Protein AF-A0A950EDQ3-F1 (afdb_monomer_lite)

Secondary structure (DSSP, 8-state):
-PPPTT------------PPPSS----SPP-TTPPPEEEE--GGG-GGGTT-EEEEPPPS------------TTS-------S-------------------------SS--B-SSHHHHHHHHHHHHHHSSSEEEE---STT-EEETTEEEEEPP-B-TTT--B-GGGEEGGGTEEPEEEEEEEEETTEEEEEEEE--SSSEEEEEEEEETT-PPPPHHHHHHHHHHHHHHTSPPPGGG-TTEEEEEEEEES-B-HHHHHHHHHHHHHHHH-

Foldseek 3Di:
DDDDPPPDDPDDDDDDDDDDDPDDDPPDDDDPDDDWDWDQDPCVVPVVCVPPIDTDDDDPDDPDDPDPPDDPPPPPPPPPDDDDDDDDPDPPPPPDPPPPPDPPPPPPVDFFDFQFPVLVVLLQVVLCVPDQKHKAWDELDPQWDDDPPHTWYFFDQADPVPRDGLVLQDPVVVRDGWTKTWMWIGHDLAIKIWMWTGDPDRKIKIKIKAFLVRDDDHSVNVNVQSNCCSNVSHHDDPVVDPRMDMDMDIDRGGHHSNVVSVVNVVRNVVRVD

Sequence (273 aa):
MLRSAWAKTEESEREAGTQAPDTFRSNKEPQRGLEPLRIDLVEDRFEYLRGKTLVKEEKAVQRYRHVPLEAVANQMLTGLGTGQGTWGASNLLLTKLTTVQSPVPKRRAGPVLPANMETFVQAIELLAEQRPCEVGLIGVSRGDTIFGAHTLATFPTRDPRKGKSIAWAWIKKEHRPRRVAIAEICSENKIGYALEIERTNQEHAILVLARKDFQKVGSVDWQVFLLRCAMKRGWVSEDQLPGYRRKTTTHRDLVSIAVLESRIWRKVTEVFE

Structure (mmCIF, N/CA/C/O backbone):
data_AF-A0A950EDQ3-F1
#
_entry.id   AF-A0A950EDQ3-F1
#
loop_
_atom_site.group_PDB
_atom_site.id
_atom_site.type_symbol
_atom_site.label_atom_id
_atom_site.label_alt_id
_atom_site.label_comp_id
_atom_site.label_asym_id
_atom_site.label_entity_id
_atom_site.label_seq_id
_atom_site.pdbx_PDB_ins_code
_atom_site.Cartn_x
_atom_site.Cartn_y
_atom_site.Cartn_z
_atom_site.occupancy
_atom_site.B_iso_or_equiv
_atom_site.auth_seq_id
_atom_site.auth_comp_id
_atom_site.auth_asym_id
_atom_site.auth_atom_id
_atom_site.pdbx_PDB_model_num
ATOM 1 N N . MET A 1 1 ? -4.499 40.913 -53.791 1.00 35.62 1 MET A N 1
ATOM 2 C CA . MET A 1 1 ? -3.456 41.630 -53.025 1.00 35.62 1 MET A CA 1
ATOM 3 C C . MET A 1 1 ? -3.911 41.731 -51.577 1.00 35.62 1 MET A C 1
ATOM 5 O O . MET A 1 1 ? -4.798 42.524 -51.293 1.00 35.62 1 MET A O 1
ATOM 9 N N . LEU A 1 2 ? -3.377 40.891 -50.685 1.00 35.38 2 LEU A N 1
ATOM 10 C CA . LEU A 1 2 ? -3.669 40.955 -49.250 1.00 35.38 2 LEU A CA 1
ATOM 11 C C . LEU A 1 2 ? -2.568 41.758 -48.550 1.00 35.38 2 LEU A C 1
ATOM 13 O O . LEU A 1 2 ? -1.398 41.383 -48.599 1.00 35.38 2 LEU A O 1
ATOM 17 N N . ARG A 1 3 ? -2.943 42.876 -47.920 1.00 31.72 3 ARG A N 1
ATOM 18 C CA . ARG A 1 3 ? -2.055 43.638 -47.034 1.00 31.72 3 ARG A CA 1
ATOM 19 C C . ARG A 1 3 ? -1.890 42.859 -45.728 1.00 31.72 3 ARG A C 1
ATOM 21 O O . ARG A 1 3 ? -2.878 42.503 -45.094 1.00 31.72 3 ARG A O 1
ATOM 28 N N . SER A 1 4 ? -0.644 42.593 -45.345 1.00 33.84 4 SER A N 1
ATOM 29 C CA . SER A 1 4 ? -0.309 41.989 -44.052 1.00 33.84 4 SER A CA 1
ATOM 30 C C . SER A 1 4 ? -0.720 42.923 -42.908 1.00 33.84 4 SER A C 1
ATOM 32 O O . SER A 1 4 ? -0.588 44.142 -43.033 1.00 33.84 4 SER A O 1
ATOM 34 N N . ALA A 1 5 ? -1.166 42.361 -41.781 1.00 42.94 5 ALA A N 1
ATOM 35 C CA . ALA A 1 5 ? -1.660 43.078 -40.594 1.00 42.94 5 ALA A CA 1
ATOM 36 C C . ALA A 1 5 ? -0.612 43.968 -39.881 1.00 42.94 5 ALA A C 1
ATOM 38 O O . ALA A 1 5 ? -0.890 44.534 -38.828 1.00 42.94 5 ALA A O 1
ATOM 39 N N . TRP A 1 6 ? 0.583 44.095 -40.460 1.00 38.81 6 TRP A N 1
ATOM 40 C CA . TRP A 1 6 ? 1.710 44.886 -39.964 1.00 38.81 6 TRP A CA 1
ATOM 41 C C . TRP A 1 6 ? 2.197 45.942 -40.960 1.00 38.81 6 TRP A C 1
ATOM 43 O O . TRP A 1 6 ? 3.189 46.619 -40.695 1.00 38.81 6 TRP A O 1
ATOM 53 N N . ALA A 1 7 ? 1.522 46.102 -42.102 1.00 38.81 7 ALA A N 1
ATOM 54 C CA . ALA A 1 7 ? 1.807 47.211 -42.998 1.00 38.81 7 ALA A CA 1
ATOM 55 C C . ALA A 1 7 ? 1.360 48.512 -42.315 1.00 38.81 7 ALA A C 1
ATOM 57 O O . ALA A 1 7 ? 0.168 48.815 -42.261 1.00 38.81 7 ALA A O 1
ATOM 58 N N . LYS A 1 8 ? 2.319 49.256 -41.752 1.00 37.06 8 LYS A N 1
ATOM 59 C CA . LYS A 1 8 ? 2.084 50.615 -41.265 1.00 37.06 8 LYS A CA 1
ATOM 60 C C . LYS A 1 8 ? 1.676 51.477 -42.456 1.00 37.06 8 LYS A C 1
ATOM 62 O O . LYS A 1 8 ? 2.464 51.671 -43.377 1.00 37.06 8 LYS A O 1
ATOM 67 N N . THR A 1 9 ? 0.445 51.969 -42.438 1.00 38.16 9 THR A N 1
ATOM 68 C CA . THR A 1 9 ? 0.072 53.138 -43.229 1.00 38.16 9 THR A CA 1
ATOM 69 C C . THR A 1 9 ? 0.826 54.315 -42.621 1.00 38.16 9 THR A C 1
ATOM 71 O O . THR A 1 9 ? 0.671 54.587 -41.430 1.00 38.16 9 THR A O 1
ATOM 74 N N . GLU A 1 10 ? 1.682 54.968 -43.400 1.00 43.41 10 GLU A N 1
ATOM 75 C CA . GLU A 1 10 ? 2.175 56.294 -43.042 1.00 43.41 10 GLU A CA 1
ATOM 76 C C . GLU A 1 10 ? 0.989 57.255 -43.145 1.00 43.41 10 GLU A C 1
ATOM 78 O O . GLU A 1 10 ? 0.626 57.705 -44.228 1.00 43.41 10 GLU A O 1
ATOM 83 N N . GLU A 1 11 ? 0.328 57.500 -42.015 1.00 36.19 11 GLU A N 1
ATOM 84 C CA . GLU A 1 11 ? -0.577 58.630 -41.850 1.00 36.19 11 GLU A CA 1
ATOM 85 C C . GLU A 1 11 ? 0.086 59.667 -40.948 1.00 36.19 11 GLU A C 1
ATOM 87 O O . GLU A 1 11 ? 0.689 59.358 -39.920 1.00 36.19 11 GLU A O 1
ATOM 92 N N . SER A 1 12 ? 0.005 60.898 -41.441 1.00 35.31 12 SER A N 1
ATOM 93 C CA . SER A 1 12 ? 0.711 62.100 -41.029 1.00 35.31 12 SER A CA 1
ATOM 94 C C . SER A 1 12 ? 0.615 62.427 -39.542 1.00 35.31 12 SER A C 1
ATOM 96 O O . SER A 1 12 ? -0.439 62.272 -38.923 1.00 35.31 12 SER A O 1
ATOM 98 N N . GLU A 1 13 ? 1.707 63.005 -39.048 1.00 43.25 13 GLU A N 1
ATOM 99 C CA . GLU A 1 13 ? 1.847 63.788 -37.821 1.00 43.25 13 GLU A CA 1
ATOM 100 C C . GLU A 1 13 ? 0.529 64.392 -37.303 1.00 43.25 13 GLU A C 1
ATOM 102 O O . GLU A 1 13 ? -0.043 65.311 -37.894 1.00 43.25 13 GLU A O 1
ATOM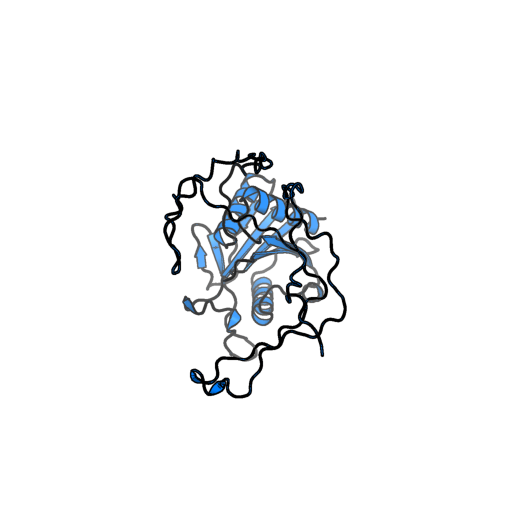 107 N N . ARG A 1 14 ? 0.076 63.904 -36.143 1.00 33.62 14 ARG A N 1
ATOM 108 C CA . ARG A 1 14 ? -0.724 64.687 -35.198 1.00 33.62 14 ARG A CA 1
ATOM 109 C C . ARG A 1 14 ? -0.199 64.479 -33.788 1.00 33.62 14 ARG A C 1
ATOM 111 O O . ARG A 1 14 ? 0.018 63.356 -33.336 1.00 33.62 14 ARG A O 1
ATOM 118 N N . GLU A 1 15 ? 0.027 65.610 -33.141 1.00 36.81 15 GLU A N 1
ATOM 119 C CA . GLU A 1 15 ? 0.545 65.764 -31.796 1.00 36.81 15 GLU A CA 1
ATOM 120 C C . GLU A 1 15 ? -0.353 65.155 -30.712 1.00 36.81 15 GLU A C 1
ATOM 122 O O . GLU A 1 15 ? -1.579 65.212 -30.770 1.00 36.81 15 GLU A O 1
ATOM 127 N N . ALA A 1 16 ? 0.353 64.677 -29.686 1.00 41.31 16 ALA A N 1
ATOM 128 C CA . ALA A 1 16 ? 0.061 64.762 -28.260 1.00 41.31 16 ALA A CA 1
ATOM 129 C C . ALA A 1 16 ? -1.223 64.127 -27.698 1.00 41.31 16 ALA A C 1
ATOM 131 O O . ALA A 1 16 ? -2.349 64.564 -27.911 1.00 41.31 16 ALA A O 1
ATOM 132 N N . GLY A 1 17 ? -0.985 63.208 -26.757 1.00 41.41 17 GLY A N 1
ATOM 133 C CA . GLY A 1 17 ? -1.864 63.036 -25.606 1.00 41.41 17 GLY A CA 1
ATOM 134 C C . GLY A 1 17 ? -2.705 61.770 -25.620 1.00 41.41 17 GLY A C 1
ATOM 135 O O . GLY A 1 17 ? -3.924 61.828 -25.514 1.00 41.41 17 GLY A O 1
ATOM 136 N N . THR A 1 18 ? -2.082 60.596 -25.660 1.00 37.78 18 THR A N 1
ATOM 137 C CA . THR A 1 18 ? -2.736 59.415 -25.085 1.00 37.78 18 THR A CA 1
ATOM 138 C C . THR A 1 18 ? -1.729 58.670 -24.233 1.00 37.78 18 THR A C 1
ATOM 140 O O . THR A 1 18 ? -0.764 58.089 -24.722 1.00 37.78 18 THR A O 1
ATOM 143 N N . GLN A 1 19 ? -1.926 58.788 -22.925 1.00 42.09 19 GLN A N 1
ATOM 144 C CA . GLN A 1 19 ? -1.158 58.117 -21.890 1.00 42.09 19 GLN A CA 1
ATOM 145 C C . GLN A 1 19 ? -1.158 56.607 -22.175 1.00 42.09 19 GLN A C 1
ATOM 147 O O . GLN A 1 19 ? -2.218 56.019 -22.404 1.00 42.09 19 GLN A O 1
ATOM 152 N N . ALA A 1 20 ? 0.024 55.988 -22.207 1.00 36.59 20 ALA A N 1
ATOM 153 C CA . ALA A 1 20 ? 0.125 54.543 -22.365 1.00 36.59 20 ALA A CA 1
ATOM 154 C C . ALA A 1 20 ? -0.583 53.869 -21.173 1.00 36.59 20 ALA A C 1
ATOM 156 O O . ALA A 1 20 ? -0.338 54.266 -20.034 1.00 36.59 20 ALA A O 1
ATOM 157 N N . PRO A 1 21 ? -1.479 52.896 -21.396 1.00 41.47 21 PRO A N 1
ATOM 158 C CA . PRO A 1 21 ? -2.216 52.282 -20.303 1.00 41.47 21 PRO A CA 1
ATOM 159 C C . PRO A 1 21 ? -1.266 51.502 -19.384 1.00 41.47 21 PRO A C 1
ATOM 161 O O . PRO A 1 21 ? -0.481 50.678 -19.852 1.00 41.47 21 PRO A O 1
ATOM 164 N N . ASP A 1 22 ? -1.411 51.696 -18.071 1.00 50.50 22 ASP A N 1
ATOM 165 C CA . ASP A 1 22 ? -0.634 51.037 -17.001 1.00 50.50 22 ASP A CA 1
ATOM 166 C C . ASP A 1 22 ? -0.838 49.509 -16.922 1.00 50.50 22 ASP A C 1
ATOM 168 O O . ASP A 1 22 ? -0.314 48.821 -16.046 1.00 50.50 22 ASP A O 1
ATOM 172 N N . THR A 1 23 ? -1.624 48.919 -17.821 1.00 44.72 23 THR A N 1
ATOM 173 C CA . THR A 1 23 ? -1.775 47.468 -17.917 1.00 44.72 23 THR A CA 1
ATOM 174 C C . THR A 1 23 ? -1.992 47.071 -19.368 1.00 44.72 23 THR A C 1
ATOM 176 O O . THR A 1 23 ? -2.986 47.453 -19.987 1.00 44.72 23 THR A O 1
ATOM 179 N N . PHE A 1 24 ? -1.096 46.243 -19.909 1.00 37.91 24 PHE A N 1
ATOM 180 C CA . PHE A 1 24 ? -1.312 45.596 -21.200 1.00 37.91 24 PHE A CA 1
ATOM 181 C C . PHE A 1 24 ? -2.470 44.598 -21.073 1.00 37.91 24 PHE A C 1
ATOM 183 O O . PHE A 1 24 ? -2.304 43.465 -20.623 1.00 37.91 24 PHE A O 1
ATOM 190 N N . ARG A 1 25 ? -3.671 45.026 -21.461 1.00 43.91 25 ARG A N 1
ATOM 191 C CA . ARG A 1 25 ? -4.818 44.146 -21.690 1.00 43.91 25 ARG A CA 1
ATOM 192 C C . ARG A 1 25 ? -5.202 44.238 -23.158 1.00 43.91 25 ARG A C 1
ATOM 194 O O . ARG A 1 25 ? -5.681 45.268 -23.623 1.00 43.91 25 ARG A O 1
ATOM 201 N N . SER A 1 26 ? -4.986 43.153 -23.898 1.00 42.66 26 SER A N 1
ATOM 202 C CA . SER A 1 26 ? -5.596 42.996 -25.217 1.00 42.66 26 SER A CA 1
ATOM 203 C C . SER A 1 26 ? -7.101 42.820 -25.021 1.00 42.66 26 SER A C 1
ATOM 205 O O . SER A 1 26 ? -7.545 41.743 -24.637 1.00 42.66 26 SER A O 1
ATOM 207 N N . ASN A 1 27 ? -7.884 43.869 -25.276 1.00 50.94 27 ASN A N 1
ATOM 208 C CA . ASN A 1 27 ? -9.352 43.816 -25.228 1.00 50.94 27 ASN A CA 1
ATOM 209 C C . ASN A 1 27 ? -9.980 43.290 -26.535 1.00 50.94 27 ASN A C 1
ATOM 211 O O . ASN A 1 27 ? -11.190 43.387 -26.713 1.00 50.94 27 ASN A O 1
ATOM 215 N N . LYS A 1 28 ? -9.184 42.762 -27.474 1.00 47.31 28 LYS A N 1
ATOM 216 C CA . LYS A 1 28 ? -9.701 42.150 -28.705 1.00 47.31 28 LYS A CA 1
ATOM 217 C C . LYS A 1 28 ? -9.827 40.643 -28.519 1.00 47.31 28 LYS A C 1
ATOM 219 O O . LYS A 1 28 ? -8.843 39.980 -28.187 1.00 47.31 28 LYS A O 1
ATOM 224 N N . GLU A 1 29 ? -11.027 40.113 -28.749 1.00 42.69 29 GLU A N 1
ATOM 225 C CA . GLU A 1 29 ? -11.217 38.672 -28.906 1.00 42.69 29 GLU A CA 1
ATOM 226 C C . GLU A 1 29 ? -10.401 38.164 -30.109 1.00 42.69 29 GLU A C 1
ATOM 228 O O . GLU A 1 29 ? -10.253 38.888 -31.102 1.00 42.69 29 GLU A O 1
ATOM 233 N N . PRO A 1 30 ? -9.834 36.946 -30.030 1.00 49.72 30 PRO A N 1
ATOM 234 C CA . PRO A 1 30 ? -9.046 36.386 -31.119 1.00 49.72 30 PRO A CA 1
ATOM 235 C C . PRO A 1 30 ? -9.898 36.258 -32.387 1.00 49.72 30 PRO A C 1
ATOM 237 O O . PRO A 1 30 ? -11.040 35.794 -32.342 1.00 49.72 30 PRO A O 1
ATOM 240 N N . GLN A 1 31 ? -9.337 36.677 -33.523 1.00 52.22 31 GLN A N 1
ATOM 241 C CA . GLN A 1 31 ? -10.000 36.579 -34.821 1.00 52.22 31 GLN A CA 1
ATOM 242 C C . GLN A 1 31 ? -10.163 35.104 -35.194 1.00 52.22 31 GLN A C 1
ATOM 244 O O . GLN A 1 31 ? -9.187 34.408 -35.451 1.00 52.22 31 GLN A O 1
ATOM 249 N N . ARG A 1 32 ? -11.406 34.617 -35.215 1.00 49.81 32 ARG A N 1
ATOM 250 C CA . ARG A 1 32 ? -11.710 33.251 -35.652 1.00 49.81 32 ARG A CA 1
ATOM 251 C C . ARG A 1 32 ? -11.618 33.159 -37.176 1.00 49.81 32 ARG A C 1
ATOM 253 O O . ARG A 1 32 ? -12.202 33.987 -37.868 1.00 49.81 32 ARG A O 1
ATOM 260 N N . GLY A 1 33 ? -10.948 32.118 -37.675 1.00 54.00 33 GLY A N 1
ATOM 261 C CA . GLY A 1 33 ? -10.882 31.792 -39.106 1.00 54.00 33 GLY A CA 1
ATOM 262 C C . GLY A 1 33 ? -9.603 32.227 -39.826 1.00 54.00 33 GLY A C 1
ATOM 263 O O . GLY A 1 33 ? -9.613 32.305 -41.051 1.00 54.00 33 GLY A O 1
ATOM 264 N N . LEU A 1 34 ? -8.519 32.519 -39.101 1.00 57.59 34 LEU A N 1
ATOM 265 C CA . LEU A 1 34 ? -7.212 32.760 -39.714 1.00 57.59 34 LEU A CA 1
ATOM 266 C C . LEU A 1 34 ? -6.557 31.433 -40.126 1.00 57.59 34 LEU A C 1
ATOM 268 O O . LEU A 1 34 ? -6.692 30.417 -39.444 1.00 57.59 34 LEU A O 1
ATOM 272 N N . GLU A 1 35 ? -5.857 31.430 -41.261 1.00 53.44 35 GLU A N 1
ATOM 273 C CA . GLU A 1 35 ? -5.159 30.230 -41.722 1.00 53.44 35 GLU A CA 1
ATOM 274 C C . GLU A 1 35 ? -3.941 29.909 -40.832 1.00 53.44 35 GLU A C 1
ATOM 276 O O . GLU A 1 35 ? -3.248 30.826 -40.377 1.00 53.44 35 GLU A O 1
ATOM 281 N N . PRO A 1 36 ? -3.640 28.616 -40.586 1.00 55.34 36 PRO A N 1
ATOM 282 C CA . PRO A 1 36 ? -2.492 28.207 -39.785 1.00 55.34 36 PRO A CA 1
ATOM 283 C C . PRO A 1 36 ? -1.176 28.759 -40.334 1.00 55.34 36 PRO A C 1
ATOM 285 O O . PRO A 1 36 ? -0.890 28.655 -41.530 1.00 55.34 36 PRO A O 1
ATOM 288 N N . LEU A 1 37 ? -0.328 29.277 -39.442 1.00 51.78 37 LEU A N 1
ATOM 289 C CA . LEU A 1 37 ? 0.988 29.770 -39.829 1.00 51.78 37 LEU A CA 1
ATOM 290 C C . LEU A 1 37 ? 1.881 28.590 -40.237 1.00 51.78 37 LEU A C 1
ATOM 292 O O . LEU A 1 37 ? 2.148 27.682 -39.440 1.00 51.78 37 LEU A O 1
ATOM 296 N N . ARG A 1 38 ? 2.361 28.628 -41.480 1.00 52.59 38 ARG A N 1
ATOM 297 C CA . ARG A 1 38 ? 3.366 27.703 -42.003 1.00 52.59 38 ARG A CA 1
ATOM 298 C C . ARG A 1 38 ? 4.737 28.327 -41.811 1.00 52.59 38 ARG A C 1
ATOM 300 O O . ARG A 1 38 ? 4.962 29.457 -42.234 1.00 52.59 38 ARG A O 1
ATOM 307 N N . ILE A 1 39 ? 5.614 27.611 -41.119 1.00 62.16 39 ILE A N 1
ATOM 308 C CA . ILE A 1 39 ? 6.990 28.040 -40.897 1.00 62.16 39 ILE A CA 1
ATOM 309 C C . ILE A 1 39 ? 7.882 27.135 -41.736 1.00 62.16 39 ILE A C 1
ATOM 311 O O . ILE A 1 39 ? 7.890 25.913 -41.545 1.00 62.16 39 ILE A O 1
ATOM 315 N N . ASP A 1 40 ? 8.629 27.750 -42.644 1.00 54.69 40 ASP A N 1
ATOM 316 C CA . ASP A 1 40 ? 9.608 27.053 -43.465 1.00 54.69 40 ASP A CA 1
ATOM 317 C C . ASP A 1 40 ? 10.844 26.732 -42.620 1.00 54.69 40 ASP A C 1
ATOM 319 O O . ASP A 1 40 ? 11.344 27.559 -41.850 1.00 54.69 40 ASP A O 1
ATOM 323 N N . LEU A 1 41 ? 11.299 25.484 -42.707 1.00 59.47 41 LEU A N 1
ATOM 324 C CA . LEU A 1 41 ? 12.455 25.009 -41.958 1.00 59.47 41 LEU A CA 1
ATOM 325 C C . LEU A 1 41 ? 13.736 25.317 -42.735 1.00 59.47 41 LEU A C 1
ATOM 327 O O . LEU A 1 41 ? 13.743 25.360 -43.959 1.00 59.47 41 LEU A O 1
ATOM 331 N N . VAL A 1 42 ? 14.842 25.532 -42.021 1.00 61.03 42 VAL A N 1
ATOM 332 C CA . VAL A 1 42 ? 16.141 25.811 -42.650 1.00 61.03 42 VAL A CA 1
ATOM 333 C C . VAL A 1 42 ? 16.731 24.503 -43.182 1.00 61.03 42 VAL A C 1
ATOM 335 O O . VAL A 1 42 ? 17.446 23.797 -42.469 1.00 61.03 42 VAL A O 1
ATOM 338 N N . GLU A 1 43 ? 16.391 24.175 -44.427 1.00 59.16 43 GLU A N 1
ATOM 339 C CA . GLU A 1 43 ? 16.723 22.903 -45.085 1.00 59.16 43 GLU A CA 1
ATOM 340 C C . GLU A 1 43 ? 18.222 22.755 -45.391 1.00 59.16 43 GLU A C 1
ATOM 342 O O . GLU A 1 43 ? 18.748 21.644 -45.368 1.00 59.16 43 GLU A O 1
ATOM 347 N N . ASP A 1 44 ? 18.932 23.870 -45.583 1.00 63.78 44 ASP A N 1
ATOM 348 C CA . ASP A 1 44 ? 20.349 23.893 -45.983 1.00 63.78 44 ASP A CA 1
ATOM 349 C C . ASP A 1 44 ? 21.302 23.284 -44.946 1.00 63.78 44 ASP A C 1
ATOM 351 O O . ASP A 1 44 ? 22.422 22.898 -45.271 1.00 63.78 44 ASP A O 1
ATOM 355 N N . ARG A 1 45 ? 20.876 23.199 -43.680 1.00 57.72 45 ARG A N 1
ATOM 356 C CA . ARG A 1 45 ? 21.686 22.632 -42.587 1.00 57.72 45 ARG A CA 1
ATOM 357 C C . ARG A 1 45 ? 21.259 21.228 -42.176 1.00 57.72 45 ARG A C 1
ATOM 359 O O . ARG A 1 45 ? 21.980 20.574 -41.427 1.00 57.72 45 ARG A O 1
ATOM 366 N N . PHE A 1 46 ? 20.103 20.763 -42.643 1.00 60.00 46 PHE A N 1
ATOM 367 C CA . PHE A 1 46 ? 19.495 19.516 -42.196 1.00 60.00 46 PHE A CA 1
ATOM 368 C C . PHE A 1 46 ? 18.728 18.859 -43.350 1.00 60.00 46 PHE A C 1
ATOM 370 O O . PHE A 1 46 ? 17.520 19.041 -43.483 1.00 60.00 46 PHE A O 1
ATOM 377 N N . GLU A 1 47 ? 19.416 18.045 -44.157 1.00 69.69 47 GLU A N 1
ATOM 378 C CA . GLU A 1 47 ? 18.832 17.387 -45.343 1.00 69.69 47 GLU A CA 1
ATOM 379 C C . GLU A 1 47 ? 17.560 16.581 -45.037 1.00 69.69 47 GLU A C 1
ATOM 381 O O . GLU A 1 47 ? 16.644 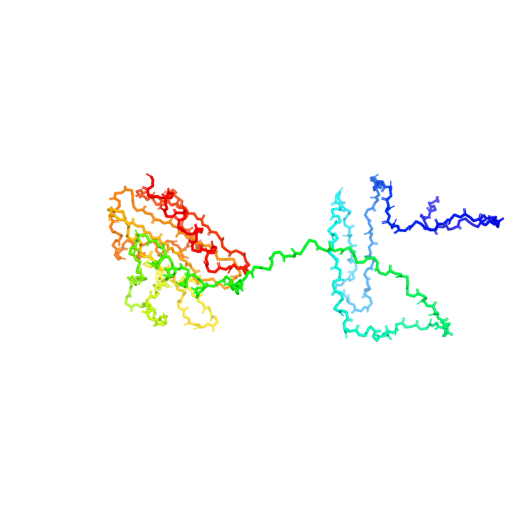16.523 -45.852 1.00 69.69 47 GLU A O 1
ATOM 386 N N . TYR A 1 48 ? 17.445 16.006 -43.836 1.00 66.50 48 TYR A N 1
ATOM 387 C CA . TYR A 1 48 ? 16.265 15.241 -43.416 1.00 66.50 48 TYR A CA 1
ATOM 388 C C . TYR A 1 48 ? 15.005 16.101 -43.179 1.00 66.50 48 TYR A C 1
ATOM 390 O O . TYR A 1 48 ? 13.921 15.544 -42.950 1.00 66.50 48 TYR A O 1
ATOM 398 N N . LEU A 1 49 ? 15.138 17.432 -43.187 1.00 59.69 49 LEU A N 1
ATOM 399 C CA . LEU A 1 49 ? 14.044 18.405 -43.118 1.00 59.69 49 LEU A CA 1
ATOM 400 C C . LEU A 1 49 ? 13.624 18.925 -44.498 1.00 59.69 49 LEU A C 1
A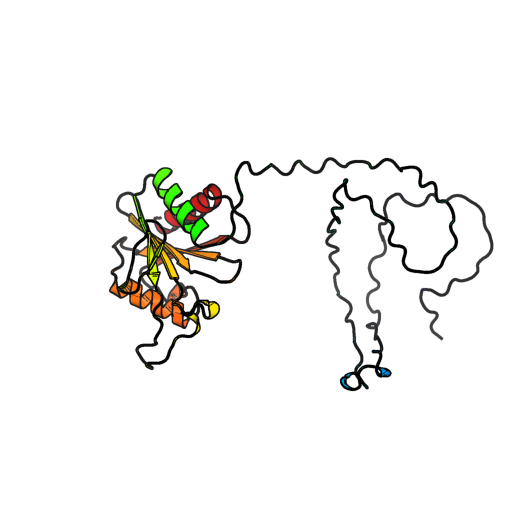TOM 402 O O . LEU A 1 49 ? 12.610 19.611 -44.577 1.00 59.69 49 LEU A O 1
ATOM 406 N N . ARG A 1 50 ? 14.349 18.570 -45.568 1.00 62.59 50 ARG A N 1
ATOM 407 C CA . ARG A 1 50 ? 14.044 19.006 -46.934 1.00 62.59 50 ARG A CA 1
ATOM 408 C C . ARG A 1 50 ? 12.632 18.569 -47.340 1.00 62.59 50 ARG A C 1
ATOM 410 O O . ARG A 1 50 ? 12.303 17.382 -47.281 1.0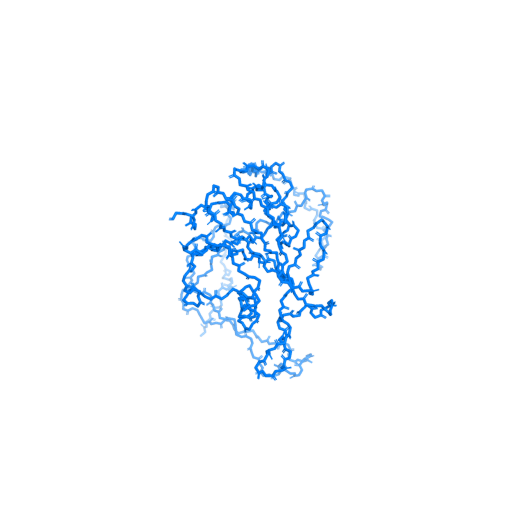0 62.59 50 ARG A O 1
ATOM 417 N N . GLY A 1 51 ? 11.796 19.530 -47.727 1.00 66.88 51 GLY A N 1
ATOM 418 C CA . GLY A 1 51 ? 10.399 19.319 -48.109 1.00 66.88 51 GLY A CA 1
ATOM 419 C C . GLY A 1 51 ? 9.428 19.131 -46.939 1.00 66.88 51 GLY A C 1
ATOM 420 O O . GLY A 1 51 ? 8.281 18.741 -47.166 1.00 66.88 51 GLY A O 1
ATOM 421 N N . LYS A 1 52 ? 9.850 19.374 -45.688 1.00 70.69 52 LYS A N 1
ATOM 422 C CA . LYS A 1 52 ? 8.974 19.295 -44.507 1.00 70.69 52 LYS A CA 1
ATOM 423 C C . LYS A 1 52 ? 8.624 20.690 -44.007 1.00 70.69 52 LYS A C 1
ATOM 425 O O . LYS A 1 52 ? 9.496 21.467 -43.635 1.00 70.69 52 LYS A O 1
ATOM 430 N N . THR A 1 53 ? 7.330 20.971 -43.905 1.00 63.91 53 THR A N 1
ATOM 431 C CA . THR A 1 53 ? 6.823 22.240 -43.371 1.00 63.91 53 THR A CA 1
ATOM 432 C C . THR A 1 53 ? 6.308 22.044 -41.955 1.00 63.91 53 THR A C 1
ATOM 434 O O . THR A 1 53 ? 5.541 21.115 -41.686 1.00 63.91 53 THR A O 1
ATOM 437 N N . LEU A 1 54 ? 6.699 22.929 -41.038 1.00 56.94 54 LEU A N 1
ATOM 438 C CA . LEU A 1 54 ? 6.172 22.901 -39.682 1.00 56.94 54 LEU A CA 1
ATOM 439 C C . LEU A 1 54 ? 4.882 23.721 -39.642 1.00 56.94 54 LEU A C 1
ATOM 441 O O . LEU A 1 54 ? 4.891 24.946 -39.776 1.00 56.94 54 LEU A O 1
ATOM 445 N N . VAL A 1 55 ? 3.758 23.026 -39.488 1.00 56.16 55 VAL A N 1
ATOM 446 C CA . VAL A 1 55 ? 2.437 23.650 -39.383 1.00 56.16 55 VAL A CA 1
ATOM 447 C C . VAL A 1 55 ? 2.121 23.850 -37.909 1.00 56.16 55 VAL A C 1
ATOM 449 O O . VAL A 1 55 ? 1.987 22.885 -37.155 1.00 56.16 55 VAL A O 1
ATOM 452 N N . LYS A 1 56 ? 2.013 25.109 -37.480 1.00 59.75 56 LYS A N 1
ATOM 453 C CA . LYS A 1 56 ? 1.564 25.434 -36.127 1.00 59.75 56 LYS A CA 1
ATOM 454 C C . LYS A 1 56 ? 0.058 25.660 -36.152 1.00 59.75 56 LYS A C 1
ATOM 456 O O . LYS A 1 56 ? -0.405 26.733 -36.528 1.00 59.75 56 LYS A O 1
ATOM 461 N N . GLU A 1 57 ? -0.693 24.645 -35.740 1.00 53.25 57 GLU A N 1
ATOM 462 C CA . GLU A 1 57 ? -2.147 24.749 -35.604 1.00 53.25 57 GLU A CA 1
ATOM 463 C C . GLU A 1 57 ? -2.533 25.799 -34.552 1.00 53.25 57 GLU A C 1
ATOM 465 O O . GLU A 1 57 ? -1.929 25.896 -33.474 1.00 53.25 57 GLU A O 1
ATOM 470 N N . GLU A 1 58 ? -3.542 26.609 -34.869 1.00 52.03 58 GLU A N 1
ATOM 471 C CA . GLU A 1 58 ? -4.052 27.622 -33.955 1.00 52.03 58 GLU A CA 1
ATOM 472 C C . GLU A 1 58 ? -4.863 26.962 -32.828 1.00 52.03 58 GLU A C 1
ATOM 474 O O . GLU A 1 58 ? -5.757 26.146 -33.053 1.00 52.03 58 GLU A O 1
ATOM 479 N N . LYS A 1 59 ? -4.558 27.312 -31.574 1.00 52.75 59 LYS A N 1
ATOM 480 C CA . LYS A 1 59 ? -5.313 26.820 -30.416 1.00 52.75 59 LYS A CA 1
ATOM 481 C C . LYS A 1 59 ? -6.631 27.580 -30.297 1.00 52.75 59 LYS A C 1
ATOM 483 O O . LYS A 1 59 ? -6.615 28.761 -29.968 1.00 52.75 59 LYS A O 1
ATOM 488 N N . ALA A 1 60 ? -7.753 26.869 -30.408 1.00 51.56 60 ALA A N 1
ATOM 489 C CA . ALA A 1 60 ? -9.104 27.432 -30.286 1.00 51.56 60 ALA A CA 1
ATOM 490 C C . ALA A 1 60 ? -9.377 28.179 -28.959 1.00 51.56 60 ALA A C 1
ATOM 492 O O . ALA A 1 60 ? -10.251 29.040 -28.909 1.00 51.56 60 ALA A O 1
ATOM 493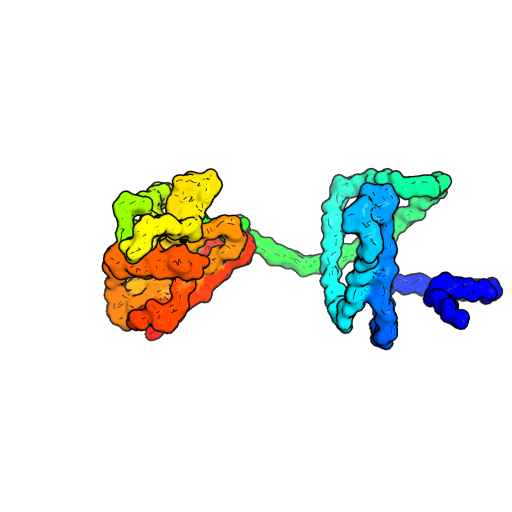 N N . VAL A 1 61 ? -8.636 27.875 -27.883 1.00 48.59 61 VAL A N 1
ATOM 494 C CA . VAL A 1 61 ? -8.655 28.633 -26.622 1.00 48.59 61 VAL A CA 1
ATOM 495 C C . VAL A 1 61 ? -7.246 28.664 -26.022 1.00 48.59 61 VAL A C 1
ATOM 497 O O . VAL A 1 61 ? -6.739 27.647 -25.542 1.00 48.59 61 VAL A O 1
ATOM 500 N N . GLN A 1 62 ? -6.610 29.837 -25.989 1.00 45.94 62 GLN A N 1
ATOM 501 C CA . GLN A 1 62 ? -5.421 30.073 -25.167 1.00 45.94 62 GLN A CA 1
ATOM 502 C C . GLN A 1 62 ? -5.850 30.580 -23.787 1.00 45.94 62 GLN A C 1
ATOM 504 O O . GLN A 1 62 ? -6.138 31.759 -23.601 1.00 45.94 62 GLN A O 1
ATOM 509 N N . ARG A 1 63 ? -5.878 29.698 -22.781 1.00 43.72 63 ARG A N 1
ATOM 510 C CA . ARG A 1 63 ? -5.908 30.155 -21.384 1.00 43.72 63 ARG A CA 1
ATOM 511 C C . ARG A 1 63 ? -4.509 30.634 -21.025 1.00 43.72 63 ARG A C 1
ATOM 513 O O . ARG A 1 63 ? -3.624 29.814 -20.782 1.00 43.72 63 ARG A O 1
ATOM 520 N N . TYR A 1 64 ? -4.316 31.947 -21.012 1.00 40.47 64 TYR A N 1
ATOM 521 C CA . TYR A 1 64 ? -3.087 32.557 -20.523 1.00 40.47 64 TYR A CA 1
ATOM 522 C C . TYR A 1 64 ? -2.940 32.205 -19.037 1.00 40.47 64 TYR A C 1
ATOM 524 O O . TYR A 1 64 ? -3.637 32.748 -18.180 1.00 40.47 64 TYR A O 1
ATOM 532 N N . ARG A 1 65 ? -2.075 31.240 -18.712 1.00 43.25 65 ARG A N 1
ATOM 533 C CA . ARG A 1 65 ? -1.600 31.076 -17.339 1.00 43.25 65 ARG A CA 1
ATOM 534 C C . ARG A 1 65 ? -0.482 32.082 -17.163 1.00 43.25 65 ARG A C 1
ATOM 536 O O . ARG A 1 65 ? 0.626 31.860 -17.636 1.00 43.25 65 ARG A O 1
ATOM 543 N N . HIS A 1 66 ? -0.798 33.193 -16.511 1.00 39.22 66 HIS A N 1
ATOM 544 C CA . HIS A 1 66 ? 0.219 34.071 -15.964 1.00 39.22 66 HIS A CA 1
ATOM 545 C C . HIS A 1 66 ? 1.057 33.252 -14.976 1.00 39.22 66 HIS A C 1
ATOM 547 O O . HIS A 1 66 ? 0.589 32.909 -13.891 1.00 39.22 66 HIS A O 1
ATOM 553 N N . VAL A 1 67 ? 2.264 32.878 -15.390 1.00 35.78 67 VAL A N 1
ATOM 554 C CA . VAL A 1 67 ? 3.310 32.427 -14.478 1.00 35.78 67 VAL A CA 1
ATOM 555 C C . VAL A 1 67 ? 4.139 33.677 -14.204 1.00 35.78 67 VAL A C 1
ATOM 557 O O . VAL A 1 67 ? 4.824 34.131 -15.122 1.00 35.78 67 VAL A O 1
ATOM 560 N N . PRO A 1 68 ? 4.029 34.300 -13.019 1.00 43.25 68 PRO A N 1
ATOM 561 C CA . PRO A 1 68 ? 4.937 35.377 -12.669 1.00 43.25 68 PRO A CA 1
ATOM 562 C C . PRO A 1 68 ? 6.353 34.808 -12.700 1.00 43.25 68 PRO A C 1
ATOM 564 O O . PRO A 1 68 ? 6.632 33.791 -12.065 1.00 43.25 68 PRO A O 1
ATOM 567 N N . LEU A 1 69 ? 7.231 35.427 -13.484 1.00 39.34 69 LEU A N 1
ATOM 568 C CA . LEU A 1 69 ? 8.648 35.113 -13.429 1.00 39.34 69 LEU A CA 1
ATOM 569 C C . LEU A 1 69 ? 9.170 35.721 -12.122 1.00 39.34 69 LEU A C 1
ATOM 571 O O . LEU A 1 69 ? 9.285 36.939 -12.000 1.00 39.34 69 LEU A O 1
ATOM 575 N N . GLU A 1 70 ? 9.404 34.883 -11.116 1.00 44.59 70 GLU A N 1
ATOM 576 C CA . GLU A 1 70 ? 10.003 35.312 -9.854 1.00 44.59 70 GLU A CA 1
ATOM 577 C C . GLU A 1 70 ? 11.500 35.554 -10.078 1.00 44.59 70 GLU A C 1
ATOM 579 O O . GLU A 1 70 ? 12.315 34.635 -10.032 1.00 44.59 70 GLU A O 1
ATOM 584 N N . ALA A 1 71 ? 11.873 36.804 -10.350 1.00 42.69 71 ALA A N 1
ATOM 585 C CA . ALA A 1 71 ? 13.257 37.232 -10.206 1.00 42.69 71 ALA A CA 1
ATOM 586 C C . ALA A 1 71 ? 13.536 37.444 -8.711 1.00 42.69 71 ALA A C 1
ATOM 588 O O . ALA A 1 71 ? 12.912 38.285 -8.062 1.00 42.69 71 ALA A O 1
ATOM 589 N N . VAL A 1 72 ? 14.460 36.665 -8.146 1.00 39.09 72 VAL A N 1
ATOM 590 C CA . VAL A 1 72 ? 14.933 36.870 -6.773 1.00 39.09 72 VAL A CA 1
ATOM 591 C C . VAL A 1 72 ? 15.618 38.236 -6.714 1.00 39.09 72 VAL A C 1
ATOM 593 O O . VAL A 1 72 ? 16.581 38.474 -7.439 1.00 39.09 72 VAL A O 1
ATOM 596 N N . ALA A 1 73 ? 15.143 39.114 -5.829 1.00 46.50 73 ALA A N 1
ATOM 597 C CA . ALA A 1 73 ? 15.531 40.527 -5.723 1.00 46.50 73 ALA A CA 1
ATOM 598 C C . ALA A 1 73 ? 17.027 40.810 -5.440 1.00 46.50 73 ALA A C 1
ATOM 600 O O . ALA A 1 73 ? 17.403 41.970 -5.318 1.00 46.50 73 ALA A O 1
ATOM 601 N N . ASN A 1 74 ? 17.885 39.788 -5.371 1.00 46.50 74 ASN A N 1
ATOM 602 C CA . ASN A 1 74 ? 19.326 39.935 -5.145 1.00 46.50 74 ASN A CA 1
ATOM 603 C C . ASN A 1 74 ? 20.203 39.458 -6.309 1.00 46.50 74 ASN A C 1
ATOM 605 O O . ASN A 1 74 ? 21.426 39.517 -6.201 1.00 46.50 74 ASN A O 1
ATOM 609 N N . GLN A 1 75 ? 19.631 39.021 -7.431 1.00 42.31 75 GLN A N 1
ATOM 610 C CA . GLN A 1 75 ? 20.409 38.977 -8.664 1.00 42.31 75 GLN A CA 1
ATOM 611 C C . GLN A 1 75 ? 20.299 40.348 -9.310 1.00 42.31 75 GLN A C 1
ATOM 613 O O . GLN A 1 75 ? 19.277 40.686 -9.903 1.00 42.31 75 GLN A O 1
ATOM 618 N N . MET A 1 76 ? 21.364 41.148 -9.182 1.00 40.72 76 MET A N 1
ATOM 619 C CA . MET A 1 76 ? 21.617 42.182 -10.175 1.00 40.72 76 MET A CA 1
ATOM 620 C C . MET A 1 76 ? 21.458 41.510 -11.536 1.00 40.72 76 MET A C 1
ATOM 622 O O . MET A 1 76 ? 22.214 40.596 -11.865 1.00 40.72 76 MET A O 1
ATOM 626 N N . LEU A 1 77 ? 20.439 41.919 -12.289 1.00 40.44 77 LEU A N 1
ATOM 627 C CA . LEU A 1 77 ? 20.359 41.646 -13.712 1.00 40.44 77 LEU A CA 1
ATOM 628 C C . LEU A 1 77 ? 21.569 42.352 -14.325 1.00 40.44 77 LEU A C 1
ATOM 630 O O . LEU A 1 77 ? 21.515 43.523 -14.693 1.00 40.44 77 LEU A O 1
ATOM 634 N N . THR A 1 78 ? 22.702 41.655 -14.362 1.00 43.78 78 THR A N 1
ATOM 635 C CA . THR A 1 78 ? 23.801 41.997 -15.246 1.00 43.78 78 THR A CA 1
ATOM 636 C C . THR A 1 78 ? 23.221 41.915 -16.645 1.00 43.78 78 THR A C 1
ATOM 638 O O . THR A 1 78 ? 22.843 40.847 -17.125 1.00 43.78 78 THR A O 1
ATOM 641 N N . GLY A 1 79 ? 23.044 43.085 -17.255 1.00 43.69 79 GLY A N 1
ATOM 642 C CA . GLY A 1 79 ? 22.548 43.218 -18.611 1.00 43.69 79 GLY A CA 1
ATOM 643 C C . GLY A 1 79 ? 23.466 42.466 -19.563 1.00 43.69 79 GLY A C 1
ATOM 644 O O . GLY A 1 79 ? 24.489 42.987 -19.995 1.00 43.69 79 GLY A O 1
ATOM 645 N N . LEU A 1 80 ? 23.100 41.231 -19.893 1.00 41.47 80 LEU A N 1
ATOM 646 C CA . LEU A 1 80 ? 23.662 40.526 -21.030 1.00 41.47 80 LEU A CA 1
ATOM 647 C C . LEU A 1 80 ? 22.917 41.024 -22.263 1.00 41.47 80 LEU A C 1
ATOM 649 O O . LEU A 1 80 ? 21.860 40.521 -22.636 1.00 41.47 80 LEU A O 1
ATOM 653 N N . GLY A 1 81 ? 23.466 42.092 -22.838 1.00 40.78 81 GLY A N 1
ATOM 654 C CA . GLY A 1 81 ? 23.035 42.639 -24.111 1.00 40.78 81 GLY A CA 1
ATOM 655 C C . GLY A 1 81 ? 23.288 41.642 -25.237 1.00 40.78 81 GLY A C 1
ATOM 656 O O . GLY A 1 81 ? 24.401 41.149 -25.413 1.00 40.78 81 GLY A O 1
ATOM 657 N N . THR A 1 82 ? 22.258 41.372 -26.031 1.00 44.47 82 THR A N 1
ATOM 658 C CA . THR A 1 82 ? 22.393 40.676 -27.309 1.00 44.47 82 THR A CA 1
ATOM 659 C C . THR A 1 82 ? 22.242 41.688 -28.443 1.00 44.47 82 THR A C 1
ATOM 661 O O . THR A 1 82 ? 21.126 41.989 -28.850 1.00 44.47 82 THR A O 1
ATOM 664 N N . GLY A 1 83 ? 23.372 42.184 -28.957 1.00 37.62 83 GLY A N 1
ATOM 665 C CA . GLY A 1 83 ? 23.481 42.704 -30.327 1.00 37.62 83 GLY A CA 1
ATOM 666 C C . GLY A 1 83 ? 23.163 44.189 -30.556 1.00 37.62 83 GLY A C 1
ATOM 667 O O . GLY A 1 83 ? 22.027 44.623 -30.442 1.00 37.62 83 GLY A O 1
ATOM 668 N N . GLN A 1 84 ? 24.208 44.924 -30.957 1.00 47.19 84 GLN A N 1
ATOM 669 C CA . GLN A 1 84 ? 24.223 46.127 -31.811 1.00 47.19 84 GLN A CA 1
ATOM 670 C C . GLN A 1 84 ? 23.124 47.191 -31.614 1.00 47.19 84 GLN A C 1
ATOM 672 O O . GLN A 1 84 ? 22.108 47.215 -32.300 1.00 47.19 84 GLN A O 1
ATOM 677 N N . GLY A 1 85 ? 23.436 48.178 -30.773 1.00 38.12 85 GLY A N 1
ATOM 678 C CA . GLY A 1 85 ? 22.769 49.478 -30.712 1.00 38.12 85 GLY A CA 1
ATOM 679 C C . GLY A 1 85 ? 23.485 50.375 -29.703 1.00 38.12 85 GLY A C 1
ATOM 680 O O . GLY A 1 85 ? 23.798 49.941 -28.600 1.00 38.12 85 GLY A O 1
ATOM 681 N N . THR A 1 86 ? 23.835 51.589 -30.112 1.00 38.81 86 THR A N 1
ATOM 682 C CA . THR A 1 86 ? 24.629 52.577 -29.368 1.00 38.81 86 THR A CA 1
ATOM 683 C C . THR A 1 86 ? 24.079 52.902 -27.978 1.00 38.81 86 THR A C 1
ATOM 685 O O . THR A 1 86 ? 22.872 53.010 -27.777 1.00 38.81 86 THR A O 1
ATOM 688 N N . TRP A 1 87 ? 25.006 53.104 -27.041 1.00 38.47 87 TRP A N 1
ATOM 689 C CA . TRP A 1 87 ? 24.793 53.452 -25.640 1.00 38.47 87 TRP A CA 1
ATOM 690 C C . TRP A 1 87 ? 24.001 54.760 -25.492 1.00 38.47 87 TRP A C 1
ATOM 692 O O . TRP A 1 87 ? 24.570 55.846 -25.442 1.00 38.47 87 TRP A O 1
ATOM 702 N N . GLY A 1 88 ? 22.678 54.657 -25.404 1.00 33.81 88 GLY A N 1
ATOM 703 C CA . GLY A 1 88 ? 21.836 55.689 -24.814 1.00 33.81 88 GLY A CA 1
ATOM 704 C C . GLY A 1 88 ? 21.699 55.396 -23.326 1.00 33.81 88 GLY A C 1
ATOM 705 O O . GLY A 1 88 ? 21.136 54.369 -22.955 1.00 33.81 88 GLY A O 1
ATOM 706 N N . ALA A 1 89 ? 22.228 56.269 -22.470 1.00 37.03 89 ALA A N 1
ATOM 707 C CA . ALA A 1 89 ? 22.013 56.195 -21.032 1.00 37.03 89 ALA A CA 1
ATOM 708 C C . ALA A 1 89 ? 20.511 56.339 -20.731 1.00 37.03 89 ALA A C 1
ATOM 710 O O . ALA A 1 89 ? 19.988 57.450 -20.664 1.00 37.03 89 ALA A O 1
ATOM 711 N N . SER A 1 90 ? 19.791 55.225 -20.566 1.00 36.41 90 SER A N 1
ATOM 712 C CA . SER A 1 90 ? 18.424 55.282 -20.057 1.00 36.41 90 SER A CA 1
ATOM 713 C C . SER A 1 90 ? 18.482 55.383 -18.535 1.00 36.41 90 SER A C 1
ATOM 715 O O . SER A 1 90 ? 18.649 54.380 -17.840 1.00 36.41 90 SER A O 1
ATOM 717 N N . ASN A 1 91 ? 18.318 56.597 -18.008 1.00 39.22 91 ASN A N 1
ATOM 718 C CA . ASN A 1 91 ? 17.869 56.791 -16.633 1.00 39.22 91 ASN A CA 1
ATOM 719 C C . ASN A 1 91 ? 16.417 56.307 -16.548 1.00 39.22 91 ASN A C 1
ATOM 721 O O . ASN A 1 91 ? 15.475 57.093 -16.641 1.00 39.22 91 ASN A O 1
ATOM 725 N N . LEU A 1 92 ? 16.229 54.995 -16.406 1.00 36.47 92 LEU A N 1
ATOM 726 C CA . LEU A 1 92 ? 14.953 54.456 -15.964 1.00 36.47 92 LEU A CA 1
ATOM 727 C C . LEU A 1 92 ? 14.818 54.835 -14.492 1.00 36.47 92 LEU A C 1
ATOM 729 O O . LEU A 1 92 ? 15.308 54.143 -13.600 1.00 36.47 92 LEU A O 1
ATOM 733 N N . LEU A 1 93 ? 14.193 55.991 -14.257 1.00 35.91 93 LEU A N 1
ATOM 734 C CA . LEU A 1 93 ? 13.607 56.333 -12.971 1.00 35.91 93 LEU A CA 1
ATOM 735 C C . LEU A 1 93 ? 12.840 55.106 -12.494 1.00 35.91 93 LEU A C 1
ATOM 737 O O . LEU A 1 93 ? 11.956 54.618 -13.197 1.00 35.91 93 LEU A O 1
ATOM 741 N N . LEU A 1 94 ? 13.243 54.605 -11.328 1.00 37.78 94 LEU A N 1
ATOM 742 C CA . LEU A 1 94 ? 12.683 53.449 -10.648 1.00 37.78 94 LEU A CA 1
ATOM 743 C C . LEU A 1 94 ? 11.181 53.701 -10.434 1.00 37.78 94 LEU A C 1
ATOM 745 O O . LEU A 1 94 ? 10.763 54.257 -9.417 1.00 37.78 94 LEU A O 1
ATOM 749 N N . THR A 1 95 ? 10.356 53.374 -11.428 1.00 35.84 95 THR A N 1
ATOM 750 C CA . THR A 1 95 ? 8.903 53.457 -11.326 1.00 35.84 95 THR A CA 1
ATOM 751 C C . THR A 1 95 ? 8.511 52.539 -10.191 1.00 35.84 95 THR A C 1
ATOM 753 O O . THR A 1 95 ? 8.754 51.335 -10.252 1.00 35.84 95 THR A O 1
ATOM 756 N N . LYS A 1 96 ? 8.002 53.166 -9.124 1.00 41.16 96 LYS A N 1
ATOM 757 C CA . LYS A 1 96 ? 7.593 52.562 -7.859 1.00 41.16 96 LYS A CA 1
ATOM 758 C C . LYS A 1 96 ? 6.991 51.185 -8.111 1.00 41.16 96 LYS A C 1
ATOM 760 O O . LYS A 1 96 ? 5.859 51.080 -8.574 1.00 41.16 96 LYS A O 1
ATOM 765 N N . LEU A 1 97 ? 7.764 50.151 -7.785 1.00 35.72 97 LEU A N 1
ATOM 766 C CA . LEU A 1 97 ? 7.273 48.792 -7.633 1.00 35.72 97 LEU A CA 1
ATOM 767 C C . LEU A 1 97 ? 6.158 48.844 -6.589 1.00 35.72 97 LEU A C 1
ATOM 769 O O . LEU A 1 97 ? 6.417 48.908 -5.388 1.00 35.72 97 LEU A O 1
ATOM 773 N N . THR A 1 98 ? 4.910 48.874 -7.042 1.00 37.25 98 THR A N 1
ATOM 774 C CA . THR A 1 98 ? 3.761 48.612 -6.190 1.00 37.25 98 THR A CA 1
ATOM 775 C C . THR A 1 98 ? 3.818 47.136 -5.847 1.00 37.25 98 THR A C 1
ATOM 777 O O . THR A 1 98 ? 3.414 46.260 -6.610 1.00 37.25 98 THR A O 1
ATOM 780 N N . THR A 1 99 ? 4.402 46.853 -4.688 1.00 39.28 99 THR A N 1
ATOM 781 C CA . THR A 1 99 ? 4.367 45.538 -4.073 1.00 39.28 99 THR A CA 1
ATOM 782 C C . THR A 1 99 ? 2.917 45.237 -3.723 1.00 39.28 99 THR A C 1
ATOM 784 O O . THR A 1 99 ? 2.401 45.623 -2.677 1.00 39.28 99 THR A O 1
ATOM 787 N N . VAL A 1 100 ? 2.220 44.550 -4.629 1.00 36.19 100 VAL A N 1
ATOM 788 C CA . VAL A 1 100 ? 1.020 43.811 -4.249 1.00 36.19 100 VAL A CA 1
ATOM 789 C C . VAL A 1 100 ? 1.489 42.851 -3.169 1.00 36.19 100 VAL A C 1
ATOM 791 O O . VAL A 1 100 ? 2.325 41.987 -3.435 1.00 36.19 100 VAL A O 1
ATOM 794 N N . GLN A 1 101 ? 1.021 43.044 -1.936 1.00 34.62 101 GLN A N 1
ATOM 795 C CA . GLN A 1 101 ? 1.236 42.050 -0.900 1.00 34.62 101 GLN A CA 1
ATOM 796 C C . GLN A 1 101 ? 0.560 40.776 -1.392 1.00 34.62 101 GLN A C 1
ATOM 798 O O . GLN A 1 101 ? -0.666 40.657 -1.378 1.00 34.62 101 GLN A O 1
ATOM 803 N N . SER A 1 102 ? 1.370 39.845 -1.892 1.00 37.03 102 SER A N 1
ATOM 804 C CA . SER A 1 102 ? 0.955 38.473 -2.114 1.00 37.03 102 SER A CA 1
ATOM 805 C C . SER A 1 102 ? 0.215 38.033 -0.853 1.00 37.03 102 SER A C 1
ATOM 807 O O . SER A 1 102 ? 0.717 38.318 0.242 1.00 37.03 102 SER A O 1
ATOM 809 N N . PRO A 1 103 ? -0.948 37.360 -0.956 1.00 39.72 103 PRO A N 1
ATOM 810 C CA . PRO A 1 103 ? -1.518 36.692 0.201 1.00 39.72 103 PRO A CA 1
ATOM 811 C C . PRO A 1 103 ? -0.376 35.890 0.800 1.00 39.72 103 PRO A C 1
ATOM 813 O O . PRO A 1 103 ? 0.195 35.062 0.086 1.00 39.72 103 PRO A O 1
ATOM 816 N N . VAL A 1 104 ? 0.027 36.221 2.034 1.00 39.16 104 VAL A N 1
ATOM 817 C CA . VAL A 1 104 ? 1.137 35.548 2.709 1.00 39.16 104 VAL A CA 1
ATOM 818 C C . VAL A 1 104 ? 0.878 34.065 2.494 1.00 39.16 104 VAL A C 1
ATOM 820 O O . VAL A 1 104 ? -0.178 33.592 2.938 1.00 39.16 104 VAL A O 1
ATOM 823 N N . PRO A 1 105 ? 1.735 33.337 1.744 1.00 43.53 105 PRO A N 1
ATOM 824 C CA . PRO A 1 105 ? 1.562 31.907 1.627 1.00 43.53 105 PRO A CA 1
ATOM 825 C C . PRO A 1 105 ? 1.538 31.460 3.071 1.00 43.53 105 PRO A C 1
ATOM 827 O O . PRO A 1 105 ? 2.506 31.742 3.779 1.00 43.53 105 PRO A O 1
ATOM 830 N N . LYS A 1 106 ? 0.414 30.898 3.548 1.00 44.59 106 LYS A N 1
ATOM 831 C CA . LYS A 1 106 ? 0.351 30.329 4.894 1.00 44.59 106 LYS A CA 1
ATOM 832 C C . LYS A 1 106 ? 1.566 29.427 4.960 1.00 44.59 106 LYS A C 1
ATOM 834 O O . LYS A 1 106 ? 1.567 28.388 4.297 1.00 44.59 106 LYS A O 1
ATOM 839 N N . ARG A 1 107 ? 2.627 29.888 5.634 1.00 45.56 107 ARG A N 1
ATOM 840 C CA . ARG A 1 107 ? 3.879 29.158 5.760 1.00 45.56 107 ARG A CA 1
ATOM 841 C C . ARG A 1 107 ? 3.423 27.854 6.370 1.00 45.56 107 ARG A C 1
ATOM 843 O O . ARG A 1 107 ? 2.947 27.843 7.503 1.00 45.56 107 ARG A O 1
ATOM 850 N N . ARG A 1 108 ? 3.422 26.784 5.573 1.00 51.31 108 ARG A N 1
ATOM 851 C CA . ARG A 1 108 ? 3.159 25.455 6.102 1.00 51.31 108 ARG A CA 1
ATOM 852 C C . ARG A 1 108 ? 4.262 25.277 7.131 1.00 51.31 108 ARG A C 1
ATOM 854 O O . ARG A 1 108 ? 5.432 25.306 6.771 1.00 51.31 108 ARG A O 1
ATOM 861 N N . ALA A 1 109 ? 3.888 25.234 8.403 1.00 53.03 109 ALA A N 1
ATOM 862 C CA . ALA A 1 109 ? 4.825 25.342 9.517 1.00 53.03 109 ALA A CA 1
ATOM 863 C C . ALA A 1 109 ? 5.746 24.114 9.660 1.00 53.03 109 ALA A C 1
ATOM 865 O O . ALA A 1 109 ? 6.524 24.047 10.601 1.00 53.03 109 ALA A O 1
ATOM 866 N N . GLY A 1 110 ? 5.661 23.147 8.742 1.00 58.09 110 GLY A N 1
ATOM 867 C CA . GLY A 1 110 ? 6.434 21.916 8.771 1.00 58.09 110 GLY A CA 1
ATOM 868 C C . GLY A 1 110 ? 7.167 21.655 7.456 1.00 58.09 110 GLY A C 1
ATOM 869 O O . GLY A 1 110 ? 6.747 22.159 6.405 1.00 58.09 110 GLY A O 1
ATOM 870 N N . PRO A 1 111 ? 8.240 20.847 7.508 1.00 61.56 111 PRO A N 1
ATOM 871 C CA . PRO A 1 111 ? 8.943 20.397 6.321 1.00 61.56 111 PRO A CA 1
ATOM 872 C C . PRO A 1 111 ? 7.956 19.650 5.429 1.00 61.56 111 PRO A C 1
ATOM 874 O O . PRO A 1 111 ? 7.190 18.790 5.870 1.00 61.56 111 PRO A O 1
ATOM 877 N N . VAL A 1 112 ? 7.926 20.043 4.166 1.00 61.84 112 VAL A N 1
ATOM 878 C CA . VAL A 1 112 ? 7.069 19.422 3.171 1.00 61.84 112 VAL A CA 1
ATOM 879 C C . VAL A 1 112 ? 7.928 18.371 2.460 1.00 61.84 112 VAL A C 1
ATOM 881 O O . VAL A 1 112 ? 8.992 18.725 1.956 1.00 61.84 112 VAL A O 1
ATOM 884 N N . LEU A 1 113 ? 7.522 17.096 2.479 1.00 69.00 113 LEU A N 1
ATOM 885 C CA . LEU A 1 113 ? 8.379 15.955 2.116 1.00 69.00 113 LEU A CA 1
ATOM 886 C C . LEU A 1 113 ? 7.994 15.320 0.775 1.00 69.00 113 LEU A C 1
ATOM 888 O O . LEU A 1 113 ? 6.813 15.339 0.425 1.00 69.00 113 LEU A O 1
ATOM 892 N N . PRO A 1 114 ? 8.963 14.771 0.016 1.00 71.69 114 PRO A N 1
ATOM 893 C CA . PRO A 1 114 ? 8.716 14.190 -1.300 1.00 71.69 114 PRO A CA 1
ATOM 894 C C . PRO A 1 114 ? 7.783 12.988 -1.238 1.00 71.69 114 PRO A C 1
ATOM 896 O O . PRO A 1 114 ? 7.764 12.241 -0.269 1.00 71.69 114 PRO A O 1
ATOM 899 N N . ALA A 1 115 ? 7.058 12.762 -2.331 1.00 78.50 115 ALA A N 1
ATOM 900 C CA . ALA A 1 115 ? 6.262 11.561 -2.483 1.00 78.50 115 ALA A CA 1
ATOM 901 C C . ALA A 1 115 ? 7.177 10.342 -2.649 1.00 78.50 115 ALA A C 1
ATOM 903 O O . ALA A 1 115 ? 7.715 10.121 -3.734 1.00 78.50 115 ALA A O 1
ATOM 904 N N . ASN A 1 116 ? 7.432 9.622 -1.557 1.00 85.62 116 ASN A N 1
ATOM 905 C CA . ASN A 1 116 ? 8.299 8.453 -1.516 1.00 85.62 116 ASN A CA 1
ATOM 906 C C . ASN A 1 116 ? 7.892 7.493 -0.382 1.00 85.62 116 ASN A C 1
ATOM 908 O O . ASN A 1 116 ? 7.108 7.829 0.505 1.00 85.62 116 ASN A O 1
ATOM 912 N N . MET A 1 117 ? 8.492 6.300 -0.398 1.00 87.88 117 MET A N 1
ATOM 913 C CA . MET A 1 117 ? 8.225 5.254 0.595 1.00 87.88 117 MET A CA 1
ATOM 914 C C . MET A 1 117 ? 8.530 5.703 2.031 1.00 87.88 117 MET A C 1
ATOM 916 O O . MET A 1 117 ? 7.823 5.327 2.956 1.00 87.88 117 MET A O 1
ATOM 920 N N . GLU A 1 118 ? 9.574 6.505 2.224 1.00 89.69 118 GLU A N 1
ATOM 921 C CA . GLU A 1 118 ? 9.983 6.986 3.546 1.00 89.69 118 GLU A CA 1
ATOM 922 C C . GLU A 1 118 ? 8.917 7.893 4.170 1.00 89.69 118 GLU A C 1
ATOM 924 O O . GLU A 1 118 ? 8.541 7.706 5.323 1.00 89.69 118 GLU A O 1
ATOM 929 N N . THR A 1 119 ? 8.354 8.806 3.379 1.00 90.19 119 THR A N 1
ATOM 930 C CA . THR A 1 119 ? 7.282 9.710 3.813 1.00 90.19 119 THR A CA 1
ATOM 931 C C . THR A 1 119 ? 6.009 8.939 4.151 1.00 90.19 119 THR A C 1
ATOM 933 O O . THR A 1 119 ? 5.307 9.291 5.098 1.00 90.19 119 THR A O 1
ATOM 936 N N . PHE A 1 120 ? 5.716 7.862 3.414 1.00 92.25 120 PHE A N 1
ATOM 937 C CA . PHE A 1 120 ? 4.631 6.950 3.767 1.00 92.25 120 PHE A CA 1
ATOM 938 C C . PHE A 1 120 ? 4.882 6.255 5.106 1.00 92.25 120 PHE A C 1
ATOM 940 O O . PHE A 1 120 ? 4.012 6.298 5.968 1.00 92.25 120 PHE A O 1
ATOM 947 N N . VAL A 1 121 ? 6.063 5.662 5.305 1.00 93.19 121 VAL A N 1
ATOM 948 C CA . VAL A 1 121 ? 6.424 4.981 6.561 1.00 93.19 121 VAL A CA 1
ATOM 949 C C . VAL A 1 121 ? 6.317 5.938 7.749 1.00 93.19 121 VAL A C 1
ATOM 951 O O . VAL A 1 121 ? 5.643 5.610 8.718 1.00 93.19 121 VAL A O 1
ATOM 954 N N . GLN A 1 122 ? 6.851 7.154 7.633 1.00 93.19 122 GLN A N 1
ATOM 955 C CA . GLN A 1 122 ? 6.730 8.180 8.675 1.00 93.19 122 GLN A CA 1
ATOM 956 C C . GLN A 1 122 ? 5.271 8.577 8.948 1.00 93.19 122 GLN A C 1
ATOM 958 O O . GLN A 1 122 ? 4.893 8.838 10.087 1.00 93.19 122 GLN A O 1
ATOM 963 N N . ALA A 1 123 ? 4.418 8.622 7.919 1.00 94.38 123 ALA A N 1
ATOM 964 C CA . ALA A 1 123 ? 2.993 8.900 8.104 1.00 94.38 123 ALA A CA 1
ATOM 965 C C . ALA A 1 123 ? 2.257 7.757 8.816 1.00 94.38 123 ALA A C 1
ATOM 967 O O . ALA A 1 123 ? 1.309 8.019 9.550 1.00 94.38 123 ALA A O 1
ATOM 968 N N . ILE A 1 124 ? 2.687 6.511 8.610 1.00 95.62 124 ILE A N 1
ATOM 969 C CA . ILE A 1 124 ? 2.170 5.323 9.299 1.00 95.62 124 ILE A CA 1
ATOM 970 C C . ILE A 1 124 ? 2.640 5.282 10.760 1.00 95.62 124 ILE A C 1
ATOM 972 O O . ILE A 1 124 ? 1.830 4.995 11.637 1.00 95.62 124 ILE A O 1
ATOM 976 N N . GLU A 1 125 ? 3.901 5.619 11.036 1.00 95.00 125 GLU A N 1
ATOM 977 C CA . GLU A 1 125 ? 4.416 5.775 12.406 1.00 95.00 125 GLU A CA 1
ATOM 978 C C . GLU A 1 125 ? 3.628 6.851 13.162 1.00 95.00 125 GLU A C 1
ATOM 980 O O . GLU A 1 125 ? 3.101 6.594 14.242 1.00 95.00 125 GLU A O 1
ATOM 985 N N . LEU A 1 126 ? 3.430 8.019 12.542 1.00 95.31 126 LEU A N 1
ATOM 986 C CA . LEU A 1 126 ? 2.632 9.097 13.127 1.00 95.31 126 LEU A CA 1
ATOM 987 C C . LEU A 1 126 ? 1.170 8.685 13.365 1.00 95.31 126 LEU A C 1
ATOM 989 O O . LEU A 1 126 ? 0.551 9.121 14.334 1.00 95.31 126 LEU A O 1
ATOM 993 N N . LEU A 1 127 ? 0.607 7.852 12.486 1.00 95.25 127 LEU A N 1
ATOM 994 C CA . LEU A 1 127 ? -0.748 7.323 12.640 1.00 95.25 127 LEU A CA 1
ATOM 995 C C . LEU A 1 127 ? -0.859 6.473 13.914 1.00 95.25 127 LEU A C 1
ATOM 997 O O . LEU A 1 127 ? -1.833 6.626 14.646 1.00 95.25 127 LEU A O 1
ATOM 1001 N N . ALA A 1 128 ? 0.149 5.644 14.204 1.00 93.50 128 ALA A N 1
ATOM 1002 C CA . ALA A 1 128 ? 0.218 4.844 15.428 1.00 93.50 128 ALA A CA 1
ATOM 1003 C C . ALA A 1 128 ? 0.312 5.711 16.696 1.00 93.50 128 ALA A C 1
ATOM 1005 O O . ALA A 1 128 ? -0.242 5.360 17.732 1.00 93.50 128 ALA A O 1
ATOM 1006 N N . GLU A 1 129 ? 0.995 6.856 16.614 1.00 94.31 129 GLU A N 1
ATOM 1007 C CA . GLU A 1 129 ? 1.151 7.787 17.738 1.00 94.31 129 GLU A CA 1
ATOM 1008 C C . GLU A 1 129 ? -0.108 8.629 18.004 1.00 94.31 129 GLU A C 1
ATOM 1010 O O . GLU A 1 129 ? -0.410 8.955 19.151 1.00 94.31 129 GLU A O 1
ATOM 1015 N N . GLN A 1 130 ? -0.834 9.028 16.952 1.00 93.50 130 GLN A N 1
ATOM 1016 C CA . GLN A 1 130 ? -1.914 10.020 17.056 1.00 93.50 130 GLN A CA 1
ATOM 1017 C C . GLN A 1 130 ? -3.324 9.433 17.113 1.00 93.50 130 GLN A C 1
ATOM 1019 O O . GLN A 1 130 ? -4.273 10.158 17.432 1.00 93.50 130 GLN A O 1
ATOM 1024 N N . ARG A 1 131 ? -3.504 8.163 16.741 1.00 93.56 131 ARG A N 1
ATOM 1025 C CA . ARG A 1 131 ? -4.827 7.546 16.591 1.00 93.56 131 ARG A CA 1
ATOM 1026 C C . ARG A 1 131 ? -4.998 6.371 17.551 1.00 93.56 131 ARG A C 1
ATOM 1028 O O . ARG A 1 131 ? -4.023 5.711 17.889 1.00 93.56 131 ARG A O 1
ATOM 1035 N N . PRO A 1 132 ? -6.240 6.070 17.973 1.00 90.88 132 PRO A N 1
ATOM 1036 C CA . PRO A 1 132 ? -6.540 4.902 18.798 1.00 90.88 132 PRO A CA 1
ATOM 1037 C C . PRO A 1 132 ? -6.519 3.619 17.945 1.00 90.88 132 PRO A C 1
ATOM 1039 O O . PRO A 1 132 ? -7.545 2.974 17.713 1.00 90.88 132 PRO A O 1
ATOM 1042 N N . CYS A 1 133 ? -5.351 3.277 17.410 1.00 93.62 133 CYS A N 1
ATOM 1043 C CA . CYS A 1 133 ? -5.133 2.066 16.634 1.00 93.62 133 CYS A CA 1
ATOM 1044 C C . CYS A 1 133 ? -3.699 1.563 16.785 1.00 93.62 133 CYS A C 1
ATOM 1046 O O . CYS A 1 133 ? -2.755 2.342 16.883 1.00 93.62 133 CYS A O 1
ATOM 1048 N N . GLU A 1 134 ? -3.546 0.248 16.728 1.00 94.81 134 GLU A N 1
ATOM 1049 C CA . GLU A 1 134 ? -2.247 -0.395 16.607 1.00 94.81 134 GLU A CA 1
ATOM 1050 C C . GLU A 1 134 ? -1.866 -0.481 15.135 1.00 94.81 134 GLU A C 1
ATOM 1052 O O . GLU A 1 134 ? -2.705 -0.764 14.273 1.00 94.81 134 GLU A O 1
ATOM 1057 N N . VAL A 1 135 ? -0.592 -0.237 14.840 1.00 95.44 135 VAL A N 1
ATOM 1058 C CA . VAL A 1 135 ? -0.092 -0.228 13.469 1.00 95.44 135 VAL A CA 1
ATOM 1059 C C . VAL A 1 135 ? 1.220 -0.990 13.387 1.00 95.44 135 VAL A C 1
ATOM 1061 O O . VAL A 1 135 ? 2.121 -0.770 14.193 1.00 95.44 135 VAL A O 1
ATOM 1064 N N . GLY A 1 136 ? 1.343 -1.868 12.393 1.00 93.12 136 GLY A N 1
ATOM 1065 C CA . GLY A 1 136 ? 2.564 -2.630 12.142 1.00 93.12 136 GLY A CA 1
ATOM 1066 C C . GLY A 1 136 ? 2.846 -2.796 10.653 1.00 93.12 136 GLY A C 1
ATOM 1067 O O . GLY A 1 136 ? 1.969 -3.190 9.885 1.00 93.12 136 GLY A O 1
ATOM 1068 N N . LEU A 1 137 ? 4.082 -2.519 10.231 1.00 94.44 137 LEU A N 1
ATOM 1069 C CA . LEU A 1 137 ? 4.535 -2.817 8.872 1.00 94.44 137 LEU A CA 1
ATOM 1070 C C . LEU A 1 137 ? 4.898 -4.300 8.760 1.00 94.44 137 LEU A C 1
ATOM 1072 O O . LEU A 1 137 ? 5.786 -4.787 9.460 1.00 94.44 137 LEU A O 1
ATOM 1076 N N . ILE A 1 138 ? 4.196 -5.014 7.880 1.00 93.75 138 ILE A N 1
ATOM 1077 C CA . ILE A 1 138 ? 4.306 -6.468 7.757 1.00 93.75 138 ILE A CA 1
ATOM 1078 C C . ILE A 1 138 ? 5.029 -6.903 6.482 1.00 93.75 138 ILE A C 1
ATOM 1080 O O . ILE A 1 138 ? 4.845 -6.352 5.394 1.00 93.75 138 ILE A O 1
ATOM 1084 N N . GLY A 1 139 ? 5.810 -7.971 6.634 1.00 90.81 139 GLY A N 1
ATOM 1085 C CA . GLY A 1 139 ? 6.305 -8.784 5.534 1.00 90.81 139 GLY A CA 1
ATOM 1086 C C . GLY A 1 139 ? 5.301 -9.861 5.103 1.00 90.81 139 GLY A C 1
ATOM 1087 O O . GLY A 1 139 ? 4.429 -10.283 5.860 1.00 90.81 139 GLY A O 1
ATOM 1088 N N . VAL A 1 140 ? 5.442 -10.323 3.867 1.00 89.44 140 VAL A N 1
ATOM 1089 C CA . VAL A 1 140 ? 4.631 -11.342 3.197 1.00 89.44 140 VAL A CA 1
ATOM 1090 C C . VAL A 1 140 ? 5.477 -12.539 2.729 1.00 89.44 140 VAL A C 1
ATOM 1092 O O . VAL A 1 140 ? 4.940 -13.623 2.474 1.00 89.44 140 VAL A O 1
ATOM 1095 N N . SER A 1 141 ? 6.794 -12.381 2.574 1.00 79.56 141 SER A N 1
ATOM 1096 C CA . SER A 1 141 ? 7.654 -13.376 1.932 1.00 79.56 141 SER A CA 1
ATOM 1097 C C . SER A 1 141 ? 9.048 -13.476 2.558 1.00 79.56 141 SER A C 1
ATOM 1099 O O . SER A 1 141 ? 9.541 -12.567 3.212 1.00 79.56 141 SER A O 1
ATOM 1101 N N . ARG A 1 142 ? 9.750 -14.586 2.294 1.00 73.69 142 ARG A N 1
ATOM 1102 C CA . ARG A 1 142 ? 11.161 -14.736 2.698 1.00 73.69 142 ARG A CA 1
ATOM 1103 C C . ARG A 1 142 ? 12.113 -13.764 1.984 1.00 73.69 142 ARG A C 1
ATOM 1105 O O . ARG A 1 142 ? 13.249 -13.630 2.413 1.00 73.69 142 ARG A O 1
ATOM 1112 N N . GLY A 1 143 ? 11.680 -13.144 0.883 1.00 78.94 143 GLY A N 1
ATOM 1113 C CA . GLY A 1 143 ? 12.474 -12.194 0.095 1.00 78.94 143 GLY A CA 1
ATOM 1114 C C . GLY A 1 143 ? 12.195 -10.734 0.444 1.00 78.94 143 GLY A C 1
ATOM 1115 O O . GLY A 1 143 ? 12.517 -9.845 -0.346 1.00 78.94 143 GLY A O 1
ATOM 1116 N N . ASP A 1 144 ? 11.534 -10.490 1.570 1.00 89.00 144 ASP A N 1
ATOM 1117 C CA . ASP A 1 144 ? 11.231 -9.148 2.039 1.00 89.00 144 ASP A CA 1
ATOM 1118 C C . ASP A 1 144 ? 12.491 -8.431 2.509 1.00 89.00 144 ASP A C 1
ATOM 1120 O O . ASP A 1 144 ? 13.501 -9.042 2.862 1.00 89.00 144 ASP A O 1
ATOM 1124 N N . THR A 1 145 ? 12.440 -7.106 2.468 1.00 86.12 145 THR A N 1
ATOM 1125 C CA . THR A 1 145 ? 13.612 -6.271 2.720 1.00 86.12 145 THR A CA 1
ATOM 1126 C C . THR A 1 145 ? 13.440 -5.451 3.980 1.00 86.12 145 THR A C 1
ATOM 1128 O O . THR A 1 145 ? 12.375 -4.878 4.202 1.00 86.12 145 THR A O 1
ATOM 1131 N N . ILE A 1 146 ? 14.517 -5.338 4.751 1.00 87.94 146 ILE A N 1
ATOM 1132 C CA . ILE A 1 146 ? 14.581 -4.470 5.925 1.00 87.94 146 ILE A CA 1
ATOM 1133 C C . ILE A 1 146 ? 14.709 -3.011 5.459 1.00 87.94 146 ILE A C 1
ATOM 1135 O O . ILE A 1 146 ? 15.507 -2.698 4.571 1.00 87.94 146 ILE A O 1
ATOM 1139 N N . PHE A 1 147 ? 13.915 -2.128 6.054 1.00 83.94 147 PHE A N 1
ATOM 1140 C CA . PHE A 1 147 ? 13.914 -0.685 5.842 1.00 83.94 147 PHE A CA 1
ATOM 1141 C C . PHE A 1 147 ? 13.884 0.011 7.207 1.00 83.94 147 PHE A C 1
ATOM 1143 O O . PHE A 1 147 ? 12.832 0.129 7.833 1.00 83.94 147 PHE A O 1
ATOM 1150 N N . GLY A 1 148 ? 15.053 0.432 7.696 1.00 84.81 148 GLY A N 1
ATOM 1151 C CA . GLY A 1 148 ? 15.185 0.908 9.074 1.00 84.81 148 GLY A CA 1
ATOM 1152 C C . GLY A 1 148 ? 14.784 -0.189 10.065 1.00 84.81 148 GLY A C 1
ATOM 1153 O O . GLY A 1 148 ? 15.318 -1.295 10.005 1.00 84.81 148 GLY A O 1
ATOM 1154 N N . ALA A 1 149 ? 13.820 0.108 10.938 1.00 86.69 149 ALA A N 1
ATOM 1155 C CA . ALA A 1 149 ? 13.239 -0.857 11.875 1.00 86.69 149 ALA A CA 1
ATOM 1156 C C . ALA A 1 149 ? 12.107 -1.715 11.268 1.00 86.69 149 ALA A C 1
ATOM 1158 O O . ALA A 1 149 ? 11.591 -2.612 11.932 1.00 86.69 149 ALA A O 1
ATOM 1159 N N . HIS A 1 150 ? 11.717 -1.456 10.017 1.00 91.06 150 HIS A N 1
ATOM 1160 C CA . HIS A 1 150 ? 10.524 -2.036 9.398 1.00 91.06 150 HIS A CA 1
ATOM 1161 C C . HIS A 1 150 ? 10.854 -3.092 8.354 1.00 91.06 150 HIS A C 1
ATOM 1163 O O . HIS A 1 150 ? 11.936 -3.109 7.767 1.00 91.06 150 HIS A O 1
ATOM 1169 N N . THR A 1 151 ? 9.880 -3.953 8.067 1.00 91.81 151 THR A N 1
ATOM 1170 C CA . THR A 1 151 ? 9.953 -4.905 6.953 1.00 91.81 151 THR A CA 1
ATOM 1171 C C . THR A 1 151 ? 9.045 -4.441 5.820 1.00 91.81 151 THR A C 1
ATOM 1173 O O . THR A 1 151 ? 7.863 -4.180 6.030 1.00 91.81 151 THR A O 1
ATOM 1176 N N . LEU A 1 152 ? 9.594 -4.349 4.607 1.00 93.44 152 LEU A N 1
ATOM 1177 C CA . LEU A 1 152 ? 8.839 -4.072 3.385 1.00 93.44 152 LEU A CA 1
ATOM 1178 C C . LEU A 1 152 ? 8.675 -5.349 2.569 1.00 93.44 152 LEU A C 1
ATOM 1180 O O . LEU A 1 152 ? 9.655 -6.042 2.282 1.00 93.44 152 LEU A O 1
ATOM 1184 N N . ALA A 1 153 ? 7.445 -5.611 2.140 1.00 94.75 153 ALA A N 1
ATOM 1185 C CA . ALA A 1 153 ? 7.129 -6.753 1.306 1.00 94.75 153 ALA A CA 1
ATOM 1186 C C . ALA A 1 153 ? 7.676 -6.582 -0.120 1.00 94.75 153 ALA A C 1
ATOM 1188 O O . ALA A 1 153 ? 7.725 -5.482 -0.684 1.00 94.75 153 ALA A O 1
ATOM 1189 N N . THR A 1 154 ? 8.071 -7.698 -0.723 1.00 93.81 154 THR A N 1
ATOM 1190 C CA . THR A 1 154 ? 8.640 -7.729 -2.072 1.00 93.81 154 THR A CA 1
ATOM 1191 C C . THR A 1 154 ? 7.626 -8.234 -3.104 1.00 93.81 154 THR A C 1
ATOM 1193 O O . THR A 1 154 ? 6.954 -9.246 -2.900 1.00 93.81 154 THR A O 1
ATOM 1196 N N . PHE A 1 155 ? 7.536 -7.570 -4.264 1.00 93.44 155 PHE A N 1
ATOM 1197 C CA . PHE A 1 155 ? 6.713 -8.069 -5.367 1.00 93.44 155 PHE A CA 1
ATOM 1198 C C . PHE A 1 155 ? 7.273 -9.372 -5.964 1.00 93.44 155 PHE A C 1
ATOM 1200 O O . PHE A 1 155 ? 8.469 -9.444 -6.262 1.00 93.44 155 PHE A O 1
ATOM 1207 N N . PRO A 1 156 ? 6.418 -10.374 -6.252 1.00 92.88 156 PRO A N 1
ATOM 1208 C CA . PRO A 1 156 ? 6.820 -11.553 -7.011 1.00 92.88 156 PRO A CA 1
ATOM 1209 C C . PRO A 1 156 ? 7.397 -11.178 -8.381 1.00 92.88 156 PRO A C 1
ATOM 1211 O O . PRO A 1 156 ? 6.796 -10.422 -9.146 1.00 92.88 156 PRO A O 1
ATOM 1214 N N . THR A 1 157 ? 8.563 -11.735 -8.709 1.00 93.38 157 THR A N 1
ATOM 1215 C CA . THR A 1 157 ? 9.323 -11.379 -9.919 1.00 93.38 157 THR A CA 1
ATOM 1216 C C . THR A 1 157 ? 9.157 -12.353 -11.077 1.00 93.38 157 THR A C 1
ATOM 1218 O O . THR A 1 157 ? 9.660 -12.083 -12.169 1.00 93.38 157 THR A O 1
ATOM 1221 N N . ARG A 1 158 ? 8.461 -13.475 -10.874 1.00 91.81 158 ARG A N 1
ATOM 1222 C CA . ARG A 1 158 ? 8.207 -14.492 -11.900 1.00 91.81 158 ARG A CA 1
ATOM 1223 C C . ARG A 1 158 ? 6.724 -14.821 -11.976 1.00 91.81 158 ARG A C 1
ATOM 1225 O O . ARG A 1 158 ? 6.059 -14.939 -10.953 1.00 91.81 158 ARG A O 1
ATOM 1232 N N . ASP A 1 159 ? 6.228 -14.991 -13.196 1.00 90.94 159 ASP A N 1
ATOM 1233 C CA . ASP A 1 159 ? 4.896 -15.526 -13.455 1.00 90.94 159 ASP A CA 1
ATOM 1234 C C . ASP A 1 159 ? 4.936 -17.047 -13.228 1.00 90.94 159 ASP A C 1
ATOM 1236 O O . ASP A 1 159 ? 5.603 -17.743 -14.001 1.00 90.94 159 ASP A O 1
ATOM 1240 N N . PRO A 1 160 ? 4.238 -17.591 -12.215 1.00 87.44 160 PRO A N 1
ATOM 1241 C CA . PRO A 1 160 ? 4.271 -19.022 -11.925 1.00 87.44 160 PRO A CA 1
ATOM 1242 C C . PRO A 1 160 ? 3.658 -19.869 -13.048 1.00 87.44 160 PRO A C 1
ATOM 1244 O O . PRO A 1 160 ? 3.996 -21.038 -13.175 1.00 87.44 160 PRO A O 1
ATOM 1247 N N . ARG A 1 161 ? 2.790 -19.296 -13.896 1.00 87.50 161 ARG A N 1
ATOM 1248 C CA . ARG A 1 161 ? 2.143 -20.025 -15.001 1.00 87.50 161 ARG A CA 1
ATOM 1249 C C . ARG A 1 161 ? 3.052 -20.165 -16.215 1.00 87.50 161 ARG A C 1
ATOM 1251 O O . ARG A 1 161 ? 2.951 -21.136 -16.952 1.00 87.50 161 ARG A O 1
ATOM 1258 N N . LYS A 1 162 ? 3.896 -19.160 -16.457 1.00 87.69 162 LYS A N 1
ATOM 1259 C CA . LYS A 1 162 ? 4.748 -19.073 -17.657 1.00 87.69 162 LYS A CA 1
ATOM 1260 C C . LYS A 1 162 ? 6.234 -19.269 -17.364 1.00 87.69 162 LYS A C 1
ATOM 1262 O O . LYS A 1 162 ? 7.020 -19.333 -18.302 1.00 87.69 162 LYS A O 1
ATOM 1267 N N . GLY A 1 163 ? 6.638 -19.242 -16.095 1.00 87.19 163 GLY A N 1
ATOM 1268 C CA . GLY A 1 163 ? 8.038 -19.230 -15.658 1.00 87.19 163 GLY A CA 1
ATOM 1269 C C . GLY A 1 163 ? 8.817 -17.959 -16.031 1.00 87.19 163 GLY A C 1
ATOM 1270 O O . GLY A 1 163 ? 10.010 -17.865 -15.748 1.00 87.19 163 GLY A O 1
ATOM 1271 N N . LYS A 1 164 ? 8.174 -16.972 -16.672 1.00 91.12 164 LYS A N 1
ATOM 1272 C CA . LYS A 1 164 ? 8.826 -15.766 -17.205 1.00 91.12 164 LYS A CA 1
ATOM 1273 C C . LYS A 1 164 ? 8.961 -14.675 -16.147 1.00 91.12 164 LYS A C 1
ATOM 1275 O O . LYS A 1 164 ? 8.110 -14.535 -15.273 1.00 91.12 164 LYS A O 1
ATOM 1280 N N . SER A 1 165 ? 10.009 -13.860 -16.271 1.00 92.75 165 SER A N 1
ATOM 1281 C CA . SER A 1 165 ? 10.213 -12.683 -15.419 1.00 92.75 165 SER A CA 1
ATOM 1282 C C . SER A 1 165 ? 9.137 -11.614 -15.655 1.00 92.75 165 SER A C 1
ATOM 1284 O O . SER A 1 165 ? 8.786 -11.308 -16.798 1.00 92.75 165 SER A O 1
ATOM 1286 N N . ILE A 1 166 ? 8.640 -11.014 -14.574 1.00 94.62 166 ILE A N 1
ATOM 1287 C CA . ILE A 1 166 ? 7.684 -9.904 -14.591 1.00 94.62 166 ILE A CA 1
ATOM 1288 C C . ILE A 1 166 ? 8.477 -8.598 -14.540 1.00 94.62 166 ILE A C 1
ATOM 1290 O O . ILE A 1 166 ? 8.778 -8.077 -13.471 1.00 94.62 166 ILE A O 1
ATOM 1294 N N . ALA A 1 167 ? 8.811 -8.039 -15.704 1.00 92.25 167 ALA A N 1
ATOM 1295 C CA . ALA A 1 167 ? 9.712 -6.885 -15.807 1.00 92.25 167 ALA A CA 1
ATOM 1296 C C . ALA A 1 167 ? 9.304 -5.660 -14.959 1.00 92.25 167 ALA A C 1
ATOM 1298 O O . ALA A 1 167 ? 10.169 -4.914 -14.512 1.00 92.25 167 ALA A O 1
ATOM 1299 N N . TRP A 1 168 ? 8.004 -5.435 -14.731 1.00 93.12 168 TRP A N 1
ATOM 1300 C CA . TRP A 1 168 ? 7.526 -4.311 -13.914 1.00 93.12 168 TRP A CA 1
ATOM 1301 C C . TRP A 1 168 ? 7.820 -4.484 -12.417 1.00 93.12 168 TRP A C 1
ATOM 1303 O O . TRP A 1 168 ? 8.051 -3.492 -11.722 1.00 93.12 168 TRP A O 1
ATOM 1313 N N . ALA A 1 169 ? 7.873 -5.728 -11.936 1.00 93.12 169 ALA A N 1
ATOM 1314 C CA . ALA A 1 169 ? 8.207 -6.058 -10.554 1.00 93.12 169 ALA A CA 1
ATOM 1315 C C . ALA A 1 169 ? 9.688 -5.809 -10.220 1.00 93.12 169 ALA A C 1
ATOM 1317 O O . ALA A 1 169 ? 10.088 -6.041 -9.089 1.00 93.12 169 ALA A O 1
ATOM 1318 N N . TRP A 1 170 ? 10.497 -5.333 -11.172 1.00 92.81 170 TRP A N 1
ATOM 1319 C CA . TRP A 1 170 ? 11.905 -4.998 -10.975 1.00 92.81 170 TRP A CA 1
ATOM 1320 C C . TRP A 1 170 ? 12.146 -3.488 -11.022 1.00 92.81 170 TRP A C 1
ATOM 1322 O O . TRP A 1 170 ? 11.639 -2.784 -11.901 1.00 92.81 170 TRP A O 1
ATOM 1332 N N . ILE A 1 171 ? 13.008 -3.004 -10.129 1.00 89.94 171 ILE A N 1
ATOM 1333 C CA . ILE A 1 171 ? 13.668 -1.704 -10.247 1.00 89.94 171 ILE A CA 1
ATOM 1334 C C . ILE A 1 171 ? 14.966 -1.924 -11.023 1.00 89.94 171 ILE A C 1
ATOM 1336 O O . ILE A 1 171 ? 15.987 -2.316 -10.466 1.00 89.94 171 ILE A O 1
ATOM 1340 N N . LYS A 1 172 ? 14.914 -1.707 -12.343 1.00 87.69 172 LYS A N 1
ATOM 1341 C CA . LYS A 1 172 ? 16.007 -2.065 -13.267 1.00 87.69 172 LYS A CA 1
ATOM 1342 C C . LYS A 1 172 ? 17.358 -1.454 -12.890 1.00 87.69 172 LYS A C 1
ATOM 1344 O O . LYS A 1 172 ? 18.363 -2.144 -12.975 1.00 87.69 172 LYS A O 1
ATOM 1349 N N . LYS A 1 173 ? 17.372 -0.181 -12.475 1.00 88.31 173 LYS A N 1
ATOM 1350 C CA . LYS A 1 173 ? 18.605 0.540 -12.113 1.00 88.31 173 LYS A CA 1
ATOM 1351 C C . LYS A 1 173 ? 19.329 -0.088 -10.921 1.00 88.31 173 LYS A C 1
ATOM 1353 O O . LYS A 1 173 ? 20.547 -0.059 -10.874 1.00 88.31 173 LYS A O 1
ATOM 1358 N N . GLU A 1 174 ? 18.571 -0.655 -9.990 1.00 89.19 174 GLU A N 1
ATOM 1359 C CA . GLU A 1 174 ? 19.082 -1.213 -8.734 1.00 89.19 174 GLU A CA 1
ATOM 1360 C C . GLU A 1 174 ? 19.138 -2.747 -8.762 1.00 89.19 174 GLU A C 1
ATOM 1362 O O . GLU A 1 174 ? 19.451 -3.370 -7.754 1.00 89.19 174 GLU A O 1
ATOM 1367 N N . HIS A 1 175 ? 18.793 -3.364 -9.900 1.00 90.00 175 HIS A N 1
ATOM 1368 C CA . HIS A 1 175 ? 18.745 -4.813 -10.099 1.00 90.00 175 HIS A CA 1
ATOM 1369 C C . HIS A 1 175 ? 18.072 -5.570 -8.934 1.00 90.00 175 HIS A C 1
ATOM 1371 O O . HIS A 1 175 ? 18.520 -6.629 -8.489 1.00 90.00 175 HIS A O 1
ATOM 1377 N N . ARG A 1 176 ? 16.961 -5.026 -8.431 1.00 91.06 176 ARG A N 1
ATOM 1378 C CA . ARG A 1 176 ? 16.220 -5.628 -7.319 1.00 91.06 176 ARG A CA 1
ATOM 1379 C C . ARG A 1 176 ? 14.718 -5.663 -7.563 1.00 91.06 176 ARG A C 1
ATOM 1381 O O . ARG A 1 176 ? 14.204 -4.877 -8.370 1.00 91.06 176 ARG A O 1
ATOM 1388 N N . PRO A 1 177 ? 14.000 -6.539 -6.850 1.00 92.12 177 PRO A N 1
ATOM 1389 C CA . PRO A 1 177 ? 12.556 -6.487 -6.814 1.00 92.12 177 PRO A CA 1
ATOM 1390 C C . PRO A 1 177 ? 12.050 -5.137 -6.286 1.00 92.12 177 PRO A C 1
ATOM 1392 O O . PRO A 1 177 ? 12.650 -4.504 -5.411 1.00 92.12 177 PRO A O 1
ATOM 1395 N N . ARG A 1 178 ? 10.924 -4.702 -6.839 1.00 92.69 178 ARG A N 1
ATOM 1396 C CA . ARG A 1 178 ? 10.146 -3.565 -6.364 1.00 92.69 178 ARG A CA 1
ATOM 1397 C C . ARG A 1 178 ? 9.517 -3.915 -5.020 1.00 92.69 178 ARG A C 1
ATOM 1399 O O . ARG A 1 178 ? 9.031 -5.034 -4.838 1.00 92.69 178 ARG A O 1
ATOM 1406 N N . ARG A 1 179 ? 9.495 -2.944 -4.114 1.00 93.38 179 ARG A N 1
ATOM 1407 C CA . ARG A 1 179 ? 8.956 -3.100 -2.761 1.00 93.38 179 ARG A CA 1
ATOM 1408 C C . ARG A 1 179 ? 7.538 -2.543 -2.643 1.00 93.38 179 ARG A C 1
ATOM 1410 O O . ARG A 1 179 ? 7.081 -1.751 -3.473 1.00 93.38 179 ARG A O 1
ATOM 1417 N N . VAL A 1 180 ? 6.851 -2.955 -1.590 1.00 94.75 180 VAL A N 1
ATOM 1418 C CA . VAL A 1 180 ? 5.577 -2.401 -1.136 1.00 94.75 180 VAL A CA 1
ATOM 1419 C C . VAL A 1 180 ? 5.592 -2.332 0.389 1.00 94.75 180 VAL A C 1
ATOM 1421 O O . VAL A 1 180 ? 5.946 -3.301 1.057 1.00 94.75 180 VAL A O 1
ATOM 1424 N N . ALA A 1 181 ? 5.217 -1.185 0.945 1.00 95.69 181 ALA A N 1
ATOM 1425 C CA . ALA A 1 181 ? 4.896 -1.098 2.363 1.00 95.69 181 ALA A CA 1
ATOM 1426 C C . ALA A 1 181 ? 3.465 -1.590 2.570 1.00 95.69 181 ALA A C 1
ATOM 1428 O O . ALA A 1 181 ? 2.567 -1.193 1.825 1.00 95.69 181 ALA A O 1
ATOM 1429 N N . ILE A 1 182 ? 3.261 -2.456 3.562 1.00 97.06 182 ILE A N 1
ATOM 1430 C CA . ILE A 1 182 ? 1.946 -2.958 3.964 1.00 97.06 182 ILE A CA 1
ATOM 1431 C C . ILE A 1 182 ? 1.818 -2.688 5.455 1.00 97.06 182 ILE A C 1
ATOM 1433 O O . ILE A 1 182 ? 2.406 -3.397 6.265 1.00 97.06 182 ILE A O 1
ATOM 1437 N N . ALA A 1 183 ? 1.096 -1.632 5.805 1.00 97.31 183 ALA A N 1
ATOM 1438 C CA . ALA A 1 183 ? 0.789 -1.296 7.184 1.00 97.31 183 ALA A CA 1
ATOM 1439 C C . ALA A 1 183 ? -0.516 -1.988 7.574 1.00 97.31 183 ALA A C 1
ATOM 1441 O O . ALA A 1 183 ? -1.568 -1.645 7.038 1.00 97.31 183 ALA A O 1
ATOM 1442 N N . GLU A 1 184 ? -0.444 -2.971 8.465 1.00 97.44 184 GLU A N 1
ATOM 1443 C CA . GLU A 1 184 ? -1.600 -3.523 9.167 1.00 97.44 184 GLU A CA 1
ATOM 1444 C C . GLU A 1 184 ? -2.054 -2.516 10.223 1.00 97.44 184 GLU A C 1
ATOM 1446 O O . GLU A 1 184 ? -1.232 -2.026 10.992 1.00 97.44 184 GLU A O 1
ATOM 1451 N N . ILE A 1 185 ? -3.341 -2.179 10.217 1.00 97.12 185 ILE A N 1
ATOM 1452 C CA . ILE A 1 185 ? -3.963 -1.195 11.102 1.00 97.12 185 ILE A CA 1
ATOM 1453 C C . ILE A 1 185 ? -5.107 -1.896 11.829 1.00 97.12 185 ILE A C 1
ATOM 1455 O O . ILE A 1 185 ? -6.105 -2.278 11.209 1.00 97.12 185 ILE A O 1
ATOM 1459 N N . CYS A 1 186 ? -4.961 -2.045 13.139 1.00 95.69 186 CYS A N 1
ATOM 1460 C CA . CYS A 1 186 ? -5.940 -2.659 14.022 1.00 95.69 186 CYS A CA 1
ATOM 1461 C C . CYS A 1 186 ? -6.582 -1.569 14.881 1.00 95.69 186 CYS A C 1
ATOM 1463 O O . CYS A 1 186 ? -5.902 -0.883 15.640 1.00 95.69 186 CYS A O 1
ATOM 1465 N N . SER A 1 187 ? -7.894 -1.389 14.764 1.00 93.19 187 SER A N 1
ATOM 1466 C CA . SER A 1 187 ? -8.648 -0.448 15.596 1.00 93.19 187 SER A CA 1
ATOM 1467 C C . SER A 1 187 ? -9.887 -1.150 16.126 1.00 93.19 187 SER A C 1
ATOM 1469 O O . SER A 1 187 ? -10.707 -1.637 15.344 1.00 93.19 187 SER A O 1
ATOM 1471 N N . GLU A 1 188 ? -9.999 -1.235 17.452 1.00 88.44 188 GLU A N 1
ATOM 1472 C CA . GLU A 1 188 ? -11.042 -2.007 18.138 1.00 88.44 188 GLU A CA 1
ATOM 1473 C C . GLU A 1 188 ? -11.090 -3.461 17.618 1.00 88.44 188 GLU A C 1
ATOM 1475 O O . GLU A 1 188 ? -10.116 -4.198 17.747 1.00 88.44 188 GLU A O 1
ATOM 1480 N N . ASN A 1 189 ? -12.196 -3.859 16.979 1.00 87.88 189 ASN A N 1
ATOM 1481 C CA . ASN A 1 189 ? -12.404 -5.186 16.390 1.00 87.88 189 ASN A CA 1
ATOM 1482 C C . ASN A 1 189 ? -12.276 -5.188 14.854 1.00 87.88 189 ASN A C 1
ATOM 1484 O O . ASN A 1 189 ? -12.781 -6.097 14.191 1.00 87.88 189 ASN A O 1
ATOM 1488 N N . LYS A 1 190 ? -11.665 -4.153 14.265 1.00 94.94 190 LYS A N 1
ATOM 1489 C CA . LYS A 1 190 ? -11.535 -3.993 12.812 1.00 94.94 190 LYS A CA 1
ATOM 1490 C C . LYS A 1 190 ? -10.073 -4.028 12.394 1.00 94.94 190 LYS A C 1
ATOM 1492 O O . LYS A 1 190 ? -9.231 -3.340 12.969 1.00 94.94 190 LYS A O 1
ATOM 1497 N N . ILE A 1 191 ? -9.795 -4.804 11.349 1.00 96.25 191 ILE A N 1
ATOM 1498 C CA . ILE A 1 191 ? -8.467 -4.914 10.745 1.00 96.25 191 ILE A CA 1
ATOM 1499 C C . ILE A 1 191 ? -8.524 -4.359 9.325 1.00 96.25 191 ILE A C 1
ATOM 1501 O O . ILE A 1 191 ? -9.362 -4.749 8.504 1.00 96.25 191 ILE A O 1
ATOM 1505 N N . GLY A 1 192 ? -7.615 -3.434 9.043 1.00 97.06 192 GLY A N 1
ATOM 1506 C CA . GLY A 1 192 ? -7.426 -2.812 7.743 1.00 97.06 192 GLY A CA 1
ATOM 1507 C C . GLY A 1 192 ? -5.952 -2.727 7.387 1.00 97.06 192 GLY A C 1
ATOM 1508 O O . GLY A 1 192 ? -5.073 -3.023 8.189 1.00 97.06 192 GLY A O 1
ATOM 1509 N N . TYR A 1 193 ? -5.686 -2.326 6.154 1.00 97.75 193 TYR A N 1
ATOM 1510 C CA . TYR A 1 193 ? -4.349 -2.260 5.600 1.00 97.75 193 TYR A CA 1
ATOM 1511 C C . TYR A 1 193 ? -4.184 -0.992 4.779 1.00 97.75 193 TYR A C 1
ATOM 1513 O O . TYR A 1 193 ? -5.004 -0.721 3.902 1.00 97.75 193 TYR A O 1
ATOM 1521 N N . ALA A 1 194 ? -3.109 -0.246 5.011 1.00 97.56 194 ALA A N 1
ATOM 1522 C CA . ALA A 1 194 ? -2.660 0.817 4.121 1.00 97.56 194 ALA A CA 1
ATOM 1523 C C . ALA A 1 194 ? -1.417 0.342 3.364 1.00 97.56 194 ALA A C 1
ATOM 1525 O O . ALA A 1 194 ? -0.461 -0.148 3.960 1.00 97.56 194 ALA A O 1
ATOM 1526 N N . LEU A 1 195 ? -1.438 0.463 2.039 1.00 96.75 195 LEU A N 1
ATOM 1527 C CA . LEU A 1 195 ? -0.396 -0.049 1.166 1.00 96.75 195 LEU A CA 1
ATOM 1528 C C . LEU A 1 195 ? 0.149 1.039 0.258 1.00 96.75 195 LEU A C 1
ATOM 1530 O O . LEU A 1 195 ? -0.613 1.773 -0.376 1.00 96.75 195 LEU A O 1
ATOM 1534 N N . GLU A 1 196 ? 1.466 1.036 0.090 1.00 94.94 196 GLU A N 1
ATOM 1535 C CA . GLU A 1 196 ? 2.143 1.891 -0.872 1.00 94.94 196 GLU A CA 1
ATOM 1536 C C . GLU A 1 196 ? 3.141 1.104 -1.717 1.00 94.94 196 GLU A C 1
ATOM 1538 O O . GLU A 1 196 ? 4.040 0.445 -1.204 1.00 94.94 196 GLU A O 1
ATOM 1543 N N . ILE A 1 197 ? 2.985 1.185 -3.042 1.00 93.06 197 ILE A N 1
ATOM 1544 C CA . ILE A 1 197 ? 3.948 0.626 -3.993 1.00 93.06 197 ILE A CA 1
ATOM 1545 C C . ILE A 1 197 ? 5.121 1.580 -4.131 1.00 93.06 197 ILE A C 1
ATOM 1547 O O . ILE A 1 197 ? 4.934 2.760 -4.422 1.00 93.06 197 ILE A O 1
ATOM 1551 N N . GLU A 1 198 ? 6.328 1.029 -4.089 1.00 90.25 198 GLU A N 1
ATOM 1552 C CA . GLU A 1 198 ? 7.518 1.751 -4.496 1.00 90.25 198 GLU A CA 1
ATOM 1553 C C . GLU A 1 198 ? 7.442 2.116 -5.983 1.00 90.25 198 GLU A C 1
ATOM 1555 O O . GLU A 1 198 ? 7.387 1.264 -6.887 1.00 90.25 198 GLU A O 1
ATOM 1560 N N . ARG A 1 199 ? 7.418 3.417 -6.248 1.00 82.50 199 ARG A N 1
ATOM 1561 C CA . ARG A 1 199 ? 7.380 3.967 -7.594 1.00 82.50 199 ARG A CA 1
ATOM 1562 C C . ARG A 1 199 ? 8.627 4.792 -7.859 1.00 82.50 199 ARG A C 1
ATOM 1564 O O . ARG A 1 199 ? 9.261 5.323 -6.962 1.00 82.50 199 ARG A O 1
ATOM 1571 N N . THR A 1 200 ? 8.978 4.860 -9.137 1.00 73.50 200 THR A N 1
ATOM 1572 C CA . THR A 1 200 ? 10.094 5.669 -9.640 1.00 73.50 200 THR A CA 1
ATOM 1573 C C . THR A 1 200 ? 9.624 7.023 -10.179 1.00 73.50 200 THR A C 1
ATOM 1575 O O . THR A 1 200 ? 10.426 7.762 -10.739 1.00 73.50 200 THR A O 1
ATOM 1578 N N . ASN A 1 201 ? 8.321 7.317 -10.108 1.00 73.50 201 ASN A N 1
ATOM 1579 C CA . ASN A 1 201 ? 7.726 8.595 -10.493 1.00 73.50 201 ASN A CA 1
ATOM 1580 C C . ASN A 1 201 ? 7.245 9.341 -9.238 1.00 73.50 201 ASN A C 1
ATOM 1582 O O . ASN A 1 201 ? 7.062 8.731 -8.197 1.00 73.50 201 ASN A O 1
ATOM 1586 N N . GLN A 1 202 ? 7.002 10.647 -9.348 1.00 65.12 202 GLN A N 1
ATOM 1587 C CA . GLN A 1 202 ? 6.599 11.493 -8.212 1.00 65.12 202 GLN A CA 1
ATOM 1588 C C . GLN A 1 202 ? 5.124 11.333 -7.794 1.00 65.12 202 GLN A C 1
ATOM 1590 O O . GLN A 1 202 ? 4.639 12.071 -6.942 1.00 65.12 202 GLN A O 1
ATOM 1595 N N . GLU A 1 203 ? 4.385 10.396 -8.396 1.00 70.94 203 GLU A N 1
ATOM 1596 C CA . GLU A 1 203 ? 2.988 10.143 -8.046 1.00 70.94 203 GLU A CA 1
ATOM 1597 C C . GLU A 1 203 ? 2.859 8.823 -7.294 1.00 70.94 203 GLU A C 1
ATOM 1599 O O . GLU A 1 203 ? 2.860 7.740 -7.890 1.00 70.94 203 GLU A O 1
ATOM 1604 N N . HIS A 1 204 ? 2.691 8.927 -5.979 1.00 81.62 204 HIS A N 1
ATOM 1605 C CA . HIS A 1 204 ? 2.506 7.784 -5.103 1.00 81.62 204 HIS A CA 1
ATOM 1606 C C . HIS A 1 204 ? 1.021 7.607 -4.783 1.00 81.62 204 HIS A C 1
ATOM 1608 O O . HIS A 1 204 ? 0.327 8.507 -4.298 1.00 81.62 204 HIS A O 1
ATOM 1614 N N . ALA A 1 205 ? 0.511 6.429 -5.139 1.00 86.25 205 ALA A N 1
ATOM 1615 C CA . ALA A 1 205 ? -0.876 6.043 -4.928 1.00 86.25 205 ALA A CA 1
ATOM 1616 C C . ALA A 1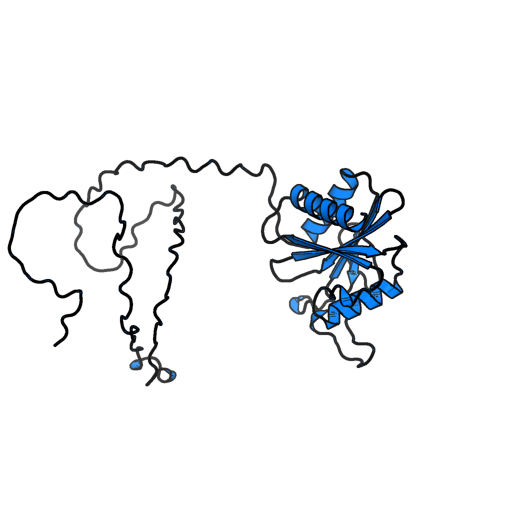 205 ? -0.940 5.043 -3.779 1.00 86.25 205 ALA A C 1
ATOM 1618 O O . ALA A 1 205 ? -0.404 3.941 -3.903 1.00 86.25 205 ALA A O 1
ATOM 1619 N N . ILE A 1 206 ? -1.647 5.419 -2.721 1.00 92.81 206 ILE A N 1
ATOM 1620 C CA . ILE A 1 206 ? -1.879 4.608 -1.533 1.00 92.81 206 ILE A CA 1
ATOM 1621 C C . ILE A 1 206 ? -3.214 3.892 -1.691 1.00 92.81 206 ILE A C 1
ATOM 1623 O O . ILE A 1 206 ? -4.229 4.501 -2.050 1.00 92.81 206 ILE A O 1
ATOM 1627 N N . LEU A 1 207 ? -3.209 2.595 -1.415 1.00 95.88 207 LEU A N 1
ATOM 1628 C CA . LEU A 1 207 ? -4.406 1.772 -1.333 1.00 95.88 207 LEU A CA 1
ATOM 1629 C C . LEU A 1 207 ? -4.711 1.506 0.138 1.00 95.88 207 LEU A C 1
ATOM 1631 O O . LEU A 1 207 ? -3.864 0.991 0.851 1.00 95.88 207 LEU A O 1
ATOM 1635 N N . VAL A 1 208 ? -5.928 1.810 0.569 1.00 96.81 208 VAL A N 1
ATOM 1636 C CA . VAL A 1 208 ? -6.459 1.370 1.857 1.00 96.81 208 VAL A CA 1
ATOM 1637 C C . VAL A 1 208 ? -7.466 0.258 1.604 1.00 96.81 208 VAL A C 1
ATOM 1639 O O . VAL A 1 208 ? -8.332 0.391 0.737 1.00 96.81 208 VAL A O 1
ATOM 1642 N N . LEU A 1 209 ? -7.319 -0.851 2.317 1.00 96.06 209 LEU A N 1
ATOM 1643 C CA . LEU A 1 209 ? -8.029 -2.101 2.088 1.00 96.06 209 LEU A CA 1
ATOM 1644 C C . LEU A 1 209 ? -8.471 -2.698 3.427 1.00 96.06 209 LEU A C 1
ATOM 1646 O O . LEU A 1 209 ? -7.676 -2.769 4.351 1.00 96.06 209 LEU A O 1
ATOM 1650 N N . ALA A 1 210 ? -9.696 -3.199 3.518 1.00 96.06 210 ALA A N 1
ATOM 1651 C CA . ALA A 1 210 ? -10.147 -4.038 4.628 1.00 96.06 210 ALA A CA 1
ATOM 1652 C C . ALA A 1 210 ? -10.934 -5.230 4.076 1.00 96.06 210 ALA A C 1
ATOM 1654 O O . ALA A 1 210 ? -11.627 -5.099 3.062 1.00 96.06 210 ALA A O 1
ATOM 1655 N N . ARG A 1 211 ? -10.848 -6.400 4.715 1.00 94.31 211 ARG A N 1
ATOM 1656 C CA . ARG A 1 211 ? -11.798 -7.481 4.415 1.00 94.31 211 ARG A CA 1
ATOM 1657 C C . ARG A 1 211 ? -13.171 -7.108 4.970 1.00 94.31 211 ARG A C 1
ATOM 1659 O O . ARG A 1 211 ? -13.263 -6.476 6.016 1.00 94.31 211 ARG A O 1
ATOM 1666 N N . LYS A 1 212 ? -14.245 -7.513 4.287 1.00 92.62 212 LYS A N 1
ATOM 1667 C CA . LYS A 1 212 ? -15.630 -7.251 4.728 1.00 92.62 212 LYS A CA 1
ATOM 1668 C C . LYS A 1 212 ? -15.973 -7.924 6.058 1.00 92.62 212 LYS A C 1
ATOM 1670 O O . LYS A 1 212 ? -16.848 -7.442 6.762 1.00 92.62 212 LYS A O 1
ATOM 1675 N N . ASP A 1 213 ? -15.302 -9.027 6.370 1.00 92.94 213 ASP A N 1
ATOM 1676 C CA . ASP A 1 213 ? -15.421 -9.755 7.635 1.00 92.94 213 ASP A CA 1
ATOM 1677 C C . ASP A 1 213 ? -14.386 -9.312 8.683 1.00 92.94 213 ASP A C 1
ATOM 1679 O O . ASP A 1 213 ? -14.299 -9.927 9.742 1.00 92.94 213 ASP A O 1
ATOM 1683 N N . PHE A 1 214 ? -13.583 -8.282 8.381 1.00 92.00 214 PHE A N 1
ATOM 1684 C CA . PHE A 1 214 ? -12.494 -7.760 9.215 1.00 92.00 214 PHE A CA 1
ATOM 1685 C C . PHE A 1 214 ? -11.463 -8.798 9.679 1.00 92.00 214 PHE A C 1
ATOM 1687 O O . PHE A 1 214 ? -10.675 -8.529 10.584 1.00 92.00 214 PHE A O 1
ATOM 1694 N N . GLN A 1 215 ? -11.415 -9.970 9.044 1.00 92.75 215 GLN A N 1
ATOM 1695 C CA . GLN A 1 215 ? -10.388 -10.953 9.344 1.00 92.75 215 GLN A CA 1
ATOM 1696 C C . GLN A 1 215 ? -9.037 -10.516 8.779 1.00 92.75 215 GLN A C 1
ATOM 1698 O O . GLN A 1 215 ? -8.942 -9.803 7.775 1.00 92.75 215 GLN A O 1
ATOM 1703 N N . LYS A 1 216 ? -7.971 -11.021 9.401 1.00 93.56 216 LYS A N 1
ATOM 1704 C CA . LYS A 1 216 ? -6.605 -10.847 8.914 1.00 93.56 216 LYS A CA 1
ATOM 1705 C C . LYS A 1 216 ? -6.453 -11.456 7.515 1.00 93.56 216 LYS A C 1
ATOM 1707 O O . LYS A 1 216 ? -7.024 -12.505 7.200 1.00 93.56 216 LYS A O 1
ATOM 1712 N N . VAL A 1 217 ? -5.684 -10.797 6.654 1.00 93.56 217 VAL A N 1
ATOM 1713 C CA . VAL A 1 217 ? -5.322 -11.339 5.338 1.00 93.56 217 VAL A CA 1
ATOM 1714 C C . VAL A 1 217 ? -4.102 -12.240 5.506 1.00 93.56 217 VAL A C 1
ATOM 1716 O O . VAL A 1 217 ? -3.077 -11.813 6.040 1.00 93.56 217 VAL A O 1
ATOM 1719 N N . GLY A 1 218 ? -4.217 -13.498 5.076 1.00 91.69 218 GLY A N 1
ATOM 1720 C CA . GLY A 1 218 ? -3.132 -14.469 5.185 1.00 91.69 218 GLY A CA 1
ATOM 1721 C C . GLY A 1 218 ? -1.958 -14.138 4.261 1.00 91.69 218 GLY A C 1
ATOM 1722 O O . GLY A 1 218 ? -2.112 -13.474 3.237 1.00 91.69 218 GLY A O 1
ATOM 1723 N N . SER A 1 219 ? -0.768 -14.650 4.584 1.00 89.81 219 SER A N 1
ATOM 1724 C CA . SER A 1 219 ? 0.435 -14.457 3.757 1.00 89.81 219 SER A CA 1
ATOM 1725 C C . SER A 1 219 ? 0.258 -14.984 2.328 1.00 89.81 219 SER A C 1
ATOM 1727 O O . SER A 1 219 ? 0.703 -14.347 1.377 1.00 89.81 219 SER A O 1
ATOM 1729 N N . VAL A 1 220 ? -0.445 -16.108 2.155 1.00 90.31 220 VAL A N 1
ATOM 1730 C CA . VAL A 1 220 ? -0.758 -16.680 0.835 1.00 90.31 220 VAL A CA 1
ATOM 1731 C C . VAL A 1 220 ? -1.644 -15.734 0.020 1.00 90.31 220 VAL A C 1
ATOM 1733 O O . VAL A 1 220 ? -1.336 -15.453 -1.140 1.00 90.31 220 VAL A O 1
ATOM 1736 N N . ASP A 1 221 ? -2.695 -15.183 0.629 1.00 92.19 221 ASP A N 1
ATOM 1737 C CA . ASP A 1 221 ? -3.598 -14.236 -0.033 1.00 92.19 221 ASP A CA 1
ATOM 1738 C C . ASP A 1 221 ? -2.863 -12.956 -0.428 1.00 92.19 221 ASP A C 1
ATOM 1740 O O . ASP A 1 221 ? -3.038 -12.451 -1.541 1.00 92.19 221 ASP A O 1
ATOM 1744 N N . TRP A 1 222 ? -1.965 -12.473 0.436 1.00 93.75 222 TRP A N 1
ATOM 1745 C CA . TRP A 1 222 ? -1.091 -11.354 0.109 1.00 93.75 222 TRP A CA 1
ATOM 1746 C C . TRP A 1 222 ? -0.187 -11.649 -1.084 1.00 93.75 222 TRP A C 1
ATOM 1748 O O . TRP A 1 222 ? -0.086 -10.820 -1.987 1.00 93.75 222 TRP A O 1
ATOM 1758 N N . GLN A 1 223 ? 0.438 -12.825 -1.150 1.00 92.06 223 GLN A N 1
ATOM 1759 C CA . GLN A 1 223 ? 1.274 -13.195 -2.296 1.00 92.06 223 GLN A CA 1
ATOM 1760 C C . GLN A 1 223 ? 0.465 -13.236 -3.597 1.00 92.06 223 GLN A C 1
ATOM 1762 O O . GLN A 1 223 ? 0.920 -12.721 -4.624 1.00 92.06 223 GLN A O 1
ATOM 1767 N N . VAL A 1 224 ? -0.755 -13.782 -3.560 1.00 92.44 224 VAL A N 1
ATOM 1768 C CA . VAL A 1 224 ? -1.670 -13.788 -4.711 1.00 92.44 224 VAL A CA 1
ATOM 1769 C C . VAL A 1 224 ? -2.050 -12.362 -5.112 1.00 92.44 224 VAL A C 1
ATOM 1771 O O . VAL A 1 224 ? -2.027 -12.025 -6.300 1.00 92.44 224 VAL A O 1
ATOM 1774 N N . PHE A 1 225 ? -2.365 -11.508 -4.139 1.00 94.12 225 PHE A N 1
ATOM 1775 C CA . PHE A 1 225 ? -2.693 -10.106 -4.368 1.00 94.12 225 PHE A CA 1
ATOM 1776 C C . PHE A 1 225 ? -1.533 -9.343 -5.019 1.00 94.12 225 PHE A C 1
ATOM 1778 O O . PHE A 1 225 ? -1.709 -8.715 -6.068 1.00 94.12 225 PHE A O 1
ATOM 1785 N N . LEU A 1 226 ? -0.330 -9.443 -4.450 1.00 94.31 226 LEU A N 1
ATOM 1786 C CA . LEU A 1 226 ? 0.866 -8.775 -4.961 1.00 94.31 226 LEU A CA 1
ATOM 1787 C C . LEU A 1 226 ? 1.251 -9.284 -6.352 1.00 94.31 226 LEU A C 1
ATOM 1789 O O . LEU A 1 226 ? 1.608 -8.480 -7.213 1.00 94.31 226 LEU A O 1
ATOM 1793 N N . LEU A 1 227 ? 1.108 -10.585 -6.624 1.00 93.75 227 LEU A N 1
ATOM 1794 C CA . LEU A 1 227 ? 1.317 -11.137 -7.963 1.00 93.75 227 LEU A CA 1
ATOM 1795 C C . LEU A 1 227 ? 0.350 -10.518 -8.984 1.00 93.75 227 LEU A C 1
ATOM 1797 O O . LEU A 1 227 ? 0.773 -10.107 -10.066 1.00 93.75 227 LEU A O 1
ATOM 1801 N N . ARG A 1 228 ? -0.943 -10.404 -8.650 1.00 93.81 228 ARG A N 1
ATOM 1802 C CA . ARG A 1 228 ? -1.932 -9.761 -9.535 1.00 93.81 228 ARG A CA 1
ATOM 1803 C C . ARG A 1 228 ? -1.584 -8.291 -9.781 1.00 93.81 228 ARG A C 1
ATOM 1805 O O . ARG A 1 228 ? -1.617 -7.853 -10.932 1.00 93.81 228 ARG A O 1
ATOM 1812 N N . CYS A 1 229 ? -1.189 -7.562 -8.737 1.00 94.12 229 CYS A N 1
ATOM 1813 C CA . CYS A 1 229 ? -0.722 -6.180 -8.845 1.00 94.12 229 CYS A CA 1
ATOM 1814 C C . CYS A 1 229 ? 0.508 -6.058 -9.765 1.00 94.12 229 CYS A C 1
ATOM 1816 O O . CYS A 1 229 ? 0.540 -5.203 -10.652 1.00 94.12 229 CYS A O 1
ATOM 1818 N N . ALA A 1 230 ? 1.490 -6.956 -9.627 1.00 93.25 230 ALA A N 1
ATOM 1819 C CA . ALA A 1 230 ? 2.681 -6.986 -10.476 1.00 93.25 230 ALA A CA 1
ATOM 1820 C C . ALA A 1 230 ? 2.340 -7.216 -11.954 1.00 93.25 230 ALA A C 1
ATOM 1822 O O . ALA A 1 230 ? 2.837 -6.507 -12.833 1.00 93.25 230 ALA A O 1
ATOM 1823 N N . MET A 1 231 ? 1.442 -8.164 -12.231 1.00 92.69 231 MET A N 1
ATOM 1824 C CA . MET A 1 231 ? 0.981 -8.471 -13.587 1.00 92.69 231 MET A CA 1
ATOM 1825 C C . MET A 1 231 ? 0.191 -7.311 -14.211 1.00 92.69 231 MET A C 1
ATOM 1827 O O . MET A 1 231 ? 0.315 -7.055 -15.410 1.00 92.69 231 MET A O 1
ATOM 1831 N N . LYS A 1 232 ? -0.590 -6.583 -13.403 1.00 91.88 232 LYS A N 1
ATOM 1832 C CA . LYS A 1 232 ? -1.369 -5.403 -13.820 1.00 91.88 232 LYS A CA 1
ATOM 1833 C C . LYS A 1 232 ? -0.576 -4.098 -13.815 1.00 91.88 232 LYS A C 1
ATOM 1835 O O . LYS A 1 232 ? -1.073 -3.098 -14.321 1.00 91.88 232 LYS A O 1
ATOM 1840 N N . ARG A 1 233 ? 0.662 -4.114 -13.312 1.00 91.94 233 ARG A N 1
ATOM 1841 C CA . ARG A 1 233 ? 1.555 -2.950 -13.220 1.00 91.94 233 ARG A CA 1
ATOM 1842 C C . ARG A 1 233 ? 1.022 -1.839 -12.304 1.00 91.94 233 ARG A C 1
ATOM 1844 O O . ARG A 1 233 ? 1.222 -0.652 -12.570 1.00 91.94 233 ARG A O 1
ATOM 1851 N N . GLY A 1 234 ? 0.342 -2.216 -11.225 1.00 91.62 234 GLY A N 1
ATOM 1852 C CA . GLY A 1 234 ? -0.277 -1.285 -10.285 1.00 91.62 234 GLY A CA 1
ATOM 1853 C C . GLY A 1 234 ? -1.346 -1.957 -9.434 1.00 91.62 234 GLY A C 1
ATOM 1854 O O . GLY A 1 234 ? -1.410 -3.180 -9.367 1.00 91.62 234 GLY A O 1
ATOM 1855 N N . TRP A 1 235 ? -2.193 -1.156 -8.789 1.00 93.44 235 TRP A N 1
ATOM 1856 C CA . TRP A 1 235 ? -3.301 -1.686 -8.002 1.00 93.44 235 TRP A CA 1
ATOM 1857 C C . TRP A 1 235 ? -4.291 -2.438 -8.893 1.00 93.44 235 TRP A C 1
ATOM 1859 O O . TRP A 1 235 ? -4.736 -1.925 -9.918 1.00 93.44 235 TRP A O 1
ATOM 1869 N N . VAL A 1 236 ? -4.640 -3.651 -8.470 1.00 91.69 236 VAL A N 1
ATOM 1870 C CA . VAL A 1 236 ? -5.748 -4.448 -9.018 1.00 91.69 236 VAL A CA 1
ATOM 1871 C C . VAL A 1 236 ? -7.048 -3.636 -8.936 1.00 91.69 236 VAL A C 1
ATOM 1873 O O . VAL A 1 236 ? -7.136 -2.756 -8.087 1.00 91.69 236 VAL A O 1
ATOM 1876 N N . SER A 1 237 ? -8.035 -3.853 -9.804 1.00 87.00 237 SER A N 1
ATOM 1877 C CA . SER A 1 237 ? -9.313 -3.123 -9.756 1.00 87.00 237 SER A CA 1
ATOM 1878 C C . SER A 1 237 ? -10.262 -3.683 -8.683 1.00 87.00 237 SER A C 1
ATOM 1880 O O . SER A 1 237 ? -10.008 -4.736 -8.101 1.00 87.00 237 SER A O 1
ATOM 1882 N N . GLU A 1 238 ? -11.319 -2.943 -8.344 1.00 84.88 238 GLU A N 1
ATOM 1883 C CA . GLU A 1 238 ? -12.230 -3.304 -7.245 1.00 84.88 238 GLU A CA 1
ATOM 1884 C C . GLU A 1 238 ? -13.018 -4.593 -7.510 1.00 84.88 238 GLU A C 1
ATOM 1886 O O . GLU A 1 238 ? -13.115 -5.449 -6.635 1.00 84.88 238 GLU A O 1
ATOM 1891 N N . ASP A 1 239 ? -13.471 -4.787 -8.747 1.00 84.38 239 ASP A N 1
ATOM 1892 C CA . ASP A 1 239 ? -14.146 -5.995 -9.236 1.00 84.38 239 ASP A CA 1
ATOM 1893 C C . ASP A 1 239 ? -13.306 -7.271 -9.065 1.00 84.38 239 ASP A C 1
ATOM 1895 O O . ASP A 1 239 ? -13.836 -8.375 -8.953 1.00 84.38 239 ASP A O 1
ATOM 1899 N N . GLN A 1 240 ? -11.983 -7.129 -8.997 1.00 81.44 240 GLN A N 1
ATOM 1900 C CA . GLN A 1 240 ? -11.045 -8.242 -8.881 1.00 81.44 240 GLN A CA 1
ATOM 1901 C C . GLN A 1 240 ? -10.691 -8.599 -7.425 1.00 81.44 240 GLN A C 1
ATOM 1903 O O . GLN A 1 240 ? -9.867 -9.497 -7.205 1.00 81.44 240 GLN A O 1
ATOM 1908 N N . LEU A 1 241 ? -11.304 -7.918 -6.448 1.00 84.69 241 LEU A N 1
ATOM 1909 C CA . LEU A 1 241 ? -11.146 -8.127 -5.004 1.00 84.69 241 LEU A CA 1
ATOM 1910 C C . LEU A 1 241 ? -12.502 -8.367 -4.313 1.00 84.69 241 LEU A C 1
ATOM 1912 O O . LEU A 1 241 ? -12.887 -7.613 -3.412 1.00 84.69 241 LEU A O 1
ATOM 1916 N N . PRO A 1 242 ? -13.252 -9.414 -4.704 1.00 84.81 242 PRO A N 1
ATOM 1917 C CA . PRO A 1 242 ? -14.496 -9.746 -4.024 1.00 84.81 242 PRO A CA 1
ATOM 1918 C C . PRO A 1 242 ? -14.222 -10.039 -2.543 1.00 84.81 242 PRO A C 1
ATOM 1920 O O . PRO A 1 242 ? -13.231 -10.676 -2.199 1.00 84.81 242 PRO A O 1
ATOM 1923 N N . GLY A 1 243 ? -15.097 -9.555 -1.662 1.00 90.44 243 GLY A N 1
ATOM 1924 C CA . GLY A 1 243 ? -14.937 -9.722 -0.212 1.00 90.44 243 GLY A CA 1
ATOM 1925 C C . GLY A 1 243 ? -14.107 -8.636 0.477 1.00 90.44 243 GLY A C 1
ATOM 1926 O O . GLY A 1 243 ? -13.996 -8.660 1.699 1.00 90.44 243 GLY A O 1
ATOM 1927 N N . TYR A 1 244 ? -13.598 -7.647 -0.262 1.00 93.12 244 TYR A N 1
ATOM 1928 C CA . TYR A 1 244 ? -12.853 -6.521 0.300 1.00 93.12 244 TYR A CA 1
ATOM 1929 C C . TYR A 1 244 ? -13.594 -5.193 0.118 1.00 93.12 244 TYR A C 1
ATOM 1931 O O . TYR A 1 244 ? -14.375 -5.016 -0.817 1.00 93.12 244 TYR A O 1
ATOM 1939 N N . ARG A 1 245 ? -13.333 -4.254 1.027 1.00 94.19 245 ARG A N 1
ATOM 1940 C CA . ARG A 1 245 ? -13.627 -2.824 0.902 1.00 94.19 245 ARG A CA 1
ATOM 1941 C C . ARG A 1 245 ? -12.321 -2.104 0.619 1.00 94.19 245 ARG A C 1
ATOM 1943 O O . ARG A 1 245 ? -11.299 -2.429 1.223 1.00 94.19 245 ARG A O 1
ATOM 1950 N N . ARG A 1 246 ? -12.338 -1.126 -0.285 1.00 94.44 246 ARG A N 1
ATOM 1951 C CA . ARG A 1 246 ? -11.134 -0.369 -0.632 1.00 94.44 246 ARG A CA 1
ATOM 1952 C C . ARG A 1 246 ? -11.398 1.107 -0.840 1.00 94.44 246 ARG A C 1
ATOM 1954 O O . ARG A 1 246 ? -12.447 1.508 -1.334 1.00 94.44 246 ARG A O 1
ATOM 1961 N N . LYS A 1 247 ? -10.371 1.901 -0.573 1.00 95.19 247 LYS A N 1
ATOM 1962 C CA . LYS A 1 247 ? -10.270 3.302 -0.969 1.00 95.19 247 LYS A CA 1
ATOM 1963 C C . LYS A 1 247 ? -8.863 3.573 -1.462 1.00 95.19 247 LYS A C 1
ATOM 1965 O O . LYS A 1 247 ? -7.907 2.926 -1.054 1.00 95.19 247 LYS A O 1
ATOM 1970 N N . THR A 1 248 ? -8.724 4.544 -2.347 1.00 92.69 248 THR A N 1
ATOM 1971 C CA . THR A 1 248 ? -7.411 5.004 -2.797 1.00 92.69 248 THR A CA 1
ATOM 1972 C C . THR A 1 248 ? -7.244 6.469 -2.459 1.00 92.69 248 THR A C 1
ATOM 1974 O O . THR A 1 248 ? -8.190 7.251 -2.557 1.00 92.69 248 THR A O 1
ATOM 1977 N N . THR A 1 249 ? -6.029 6.845 -2.095 1.00 90.69 249 THR A N 1
ATOM 1978 C CA . THR A 1 249 ? -5.614 8.239 -1.976 1.00 90.69 249 THR A CA 1
ATOM 1979 C C . THR A 1 249 ? -4.280 8.412 -2.686 1.00 90.69 249 THR A C 1
ATOM 1981 O O . THR A 1 249 ? -3.566 7.446 -2.947 1.00 90.69 249 THR A O 1
ATOM 1984 N N . THR A 1 250 ? -3.954 9.638 -3.059 1.00 84.38 250 THR A N 1
ATOM 1985 C CA . THR A 1 250 ? -2.691 9.957 -3.724 1.00 84.38 250 THR A CA 1
ATOM 1986 C C . THR A 1 250 ? -2.005 11.073 -2.972 1.00 84.38 250 THR A C 1
ATOM 1988 O O . THR A 1 250 ? -2.666 12.004 -2.495 1.00 84.38 250 THR A O 1
ATOM 1991 N N . HIS A 1 251 ? -0.683 11.039 -2.949 1.00 78.56 251 HIS A N 1
ATOM 1992 C CA . HIS A 1 251 ? 0.100 12.220 -2.653 1.00 78.56 251 HIS A CA 1
ATOM 1993 C C . HIS A 1 251 ? 0.984 12.507 -3.868 1.00 78.56 251 HIS A C 1
ATOM 1995 O O . HIS A 1 251 ? 1.843 11.726 -4.269 1.00 78.56 251 HIS A O 1
ATOM 2001 N N . ARG A 1 252 ? 0.613 13.596 -4.538 1.00 64.62 252 ARG A N 1
ATOM 2002 C CA . ARG A 1 252 ? 1.356 14.236 -5.613 1.00 64.62 252 ARG A CA 1
ATOM 2003 C C . ARG A 1 252 ? 1.972 15.458 -4.942 1.00 64.62 252 ARG A C 1
ATOM 2005 O O . ARG A 1 252 ? 1.235 16.173 -4.264 1.00 64.62 252 ARG A O 1
ATOM 2012 N N . ASP A 1 253 ? 3.273 15.650 -5.085 1.00 62.66 253 ASP A N 1
ATOM 2013 C CA . ASP A 1 253 ? 4.043 16.764 -4.514 1.00 62.66 253 ASP A CA 1
ATOM 2014 C C . ASP A 1 253 ? 4.435 16.628 -3.042 1.00 62.66 253 ASP A C 1
ATOM 2016 O O . ASP A 1 253 ? 4.087 15.675 -2.342 1.00 62.66 253 ASP A O 1
ATOM 2020 N N . LEU A 1 254 ? 5.188 17.636 -2.593 1.00 67.44 254 LEU A N 1
ATOM 2021 C CA . LEU A 1 254 ? 5.556 17.794 -1.208 1.00 67.44 254 LEU A CA 1
ATOM 2022 C C . LEU A 1 254 ? 4.270 17.879 -0.356 1.00 67.44 254 LEU A C 1
ATOM 2024 O O . LEU A 1 254 ? 3.486 18.834 -0.468 1.00 67.44 254 LEU A O 1
ATOM 2028 N N . VAL A 1 255 ? 4.076 16.923 0.555 1.00 76.06 255 VAL A N 1
ATOM 2029 C CA . VAL A 1 255 ? 3.014 16.944 1.578 1.00 76.06 255 VAL A CA 1
ATOM 2030 C C . VAL A 1 255 ? 3.658 16.824 2.964 1.00 76.06 255 VAL A C 1
ATOM 2032 O O . VAL A 1 255 ? 4.701 16.198 3.113 1.00 76.06 255 VAL A O 1
ATOM 2035 N N . SER A 1 256 ? 3.092 17.474 3.986 1.00 86.00 256 SER A N 1
ATOM 2036 C CA . SER A 1 256 ? 3.556 17.250 5.361 1.00 86.00 256 SER A CA 1
ATOM 2037 C C . SER A 1 256 ? 3.065 15.892 5.866 1.00 86.00 256 SER A C 1
ATOM 2039 O O . SER A 1 256 ? 1.950 15.480 5.540 1.00 86.00 256 SER A O 1
ATOM 2041 N N . ILE A 1 257 ? 3.859 15.232 6.711 1.00 89.69 257 ILE A N 1
ATOM 2042 C CA . ILE A 1 257 ? 3.545 13.903 7.266 1.00 89.69 257 ILE A CA 1
ATOM 2043 C C . ILE A 1 257 ? 2.138 13.880 7.881 1.00 89.69 257 ILE A C 1
ATOM 2045 O O . ILE A 1 257 ? 1.327 13.036 7.522 1.00 89.69 257 ILE A O 1
ATOM 2049 N N . ALA A 1 258 ? 1.797 14.881 8.700 1.00 90.25 258 ALA A N 1
ATOM 2050 C CA . ALA A 1 258 ? 0.481 14.993 9.336 1.00 90.25 258 ALA A CA 1
ATOM 2051 C C . ALA A 1 258 ? -0.690 15.074 8.337 1.00 90.25 258 ALA A C 1
ATOM 2053 O O . ALA A 1 258 ? -1.764 14.528 8.573 1.00 90.25 258 ALA A O 1
ATOM 2054 N N . VAL A 1 259 ? -0.508 15.736 7.188 1.00 90.44 259 VAL A N 1
ATOM 2055 C CA . VAL A 1 259 ? -1.562 15.797 6.161 1.00 90.44 259 VAL A CA 1
ATOM 2056 C C . VAL A 1 259 ? -1.716 14.447 5.466 1.00 90.44 259 VAL A C 1
ATOM 2058 O O . VAL A 1 259 ? -2.840 14.067 5.126 1.00 90.44 259 VAL A O 1
ATOM 2061 N N . LEU A 1 260 ? -0.613 13.733 5.230 1.00 91.56 260 LEU A N 1
ATOM 2062 C CA . LEU A 1 260 ? -0.656 12.396 4.647 1.00 91.56 260 LEU A CA 1
ATOM 2063 C C . LEU A 1 260 ? -1.304 11.395 5.610 1.00 91.56 260 LEU A C 1
ATOM 2065 O O . LEU A 1 260 ? -2.249 10.720 5.205 1.00 91.56 260 LEU A O 1
ATOM 2069 N N . GLU A 1 261 ? -0.874 11.385 6.873 1.00 94.31 261 GLU A N 1
ATOM 2070 C CA . GLU A 1 261 ? -1.471 10.622 7.979 1.00 94.31 261 GLU A CA 1
ATOM 2071 C C . GLU A 1 261 ? -2.989 10.814 7.999 1.00 94.31 261 GLU A C 1
ATOM 2073 O O . GLU A 1 261 ? -3.742 9.857 7.834 1.00 94.31 261 GLU A O 1
ATOM 2078 N N . SER A 1 262 ? -3.459 12.062 8.061 1.00 94.12 262 SER A N 1
ATOM 2079 C CA . SER A 1 262 ? -4.889 12.349 8.199 1.00 94.12 262 SER A CA 1
ATOM 2080 C C . SER A 1 262 ? -5.697 11.941 6.962 1.00 94.12 262 SER A C 1
ATOM 2082 O O . SER A 1 262 ? -6.879 11.600 7.061 1.00 94.12 262 SER A O 1
ATOM 2084 N N . ARG A 1 263 ? -5.082 11.957 5.771 1.00 94.12 263 ARG A N 1
ATOM 2085 C CA . ARG A 1 263 ? -5.702 11.424 4.546 1.00 94.12 263 ARG A CA 1
ATOM 2086 C C . ARG A 1 263 ? -5.804 9.905 4.589 1.00 94.12 263 ARG A C 1
ATOM 2088 O O . ARG A 1 263 ? -6.835 9.386 4.165 1.00 94.12 263 ARG A O 1
ATOM 2095 N N . ILE A 1 264 ? -4.762 9.216 5.056 1.00 95.25 264 ILE A N 1
ATOM 2096 C CA . ILE A 1 264 ? -4.766 7.759 5.226 1.00 95.25 264 ILE A CA 1
ATOM 2097 C C . ILE A 1 264 ? -5.834 7.382 6.251 1.00 95.25 264 ILE A C 1
ATOM 2099 O O . ILE A 1 264 ? -6.711 6.589 5.922 1.00 95.25 264 ILE A O 1
ATOM 2103 N N . TRP A 1 265 ? -5.840 8.022 7.423 1.00 95.94 265 TRP A N 1
ATOM 2104 C CA . TRP A 1 265 ? -6.810 7.758 8.484 1.00 95.94 265 TRP A CA 1
ATOM 2105 C C . TRP A 1 265 ? -8.256 7.914 8.008 1.00 95.94 265 TRP A C 1
ATOM 2107 O O . TRP A 1 265 ? -9.068 7.016 8.198 1.00 95.94 265 TRP A O 1
ATOM 2117 N N . ARG A 1 266 ? -8.571 8.986 7.268 1.00 95.81 266 ARG A N 1
ATOM 2118 C CA . ARG A 1 266 ? -9.906 9.154 6.666 1.00 95.81 266 ARG A CA 1
ATOM 2119 C C . ARG A 1 266 ? -10.292 7.986 5.754 1.00 95.81 266 ARG A C 1
ATOM 2121 O O . ARG A 1 266 ? -11.451 7.599 5.691 1.00 95.81 266 ARG A O 1
ATOM 2128 N N . LYS A 1 267 ? -9.337 7.433 5.004 1.00 96.81 267 LYS A N 1
ATOM 2129 C CA . LYS A 1 267 ? -9.602 6.271 4.148 1.00 96.81 267 LYS A CA 1
ATOM 2130 C C . LYS A 1 267 ? -9.744 4.980 4.944 1.00 96.81 267 LYS A C 1
ATOM 2132 O O . LYS A 1 267 ? -10.504 4.122 4.512 1.00 96.81 267 LYS A O 1
ATOM 2137 N N . VAL A 1 268 ? -9.068 4.864 6.084 1.00 96.06 268 VAL A N 1
ATOM 2138 C CA . VAL A 1 268 ? -9.235 3.754 7.032 1.00 96.06 268 VAL A CA 1
ATOM 2139 C C . VAL A 1 268 ? -10.638 3.778 7.634 1.00 96.06 268 VAL A C 1
ATOM 2141 O O . VAL A 1 268 ? -11.338 2.772 7.565 1.00 96.06 268 VAL A O 1
ATOM 2144 N N . THR A 1 269 ? -11.105 4.930 8.120 1.00 95.06 269 THR A N 1
ATOM 2145 C CA . THR A 1 269 ? -12.467 5.052 8.666 1.00 95.06 269 THR A CA 1
ATOM 2146 C C . THR A 1 269 ? -13.525 4.723 7.611 1.00 95.06 269 THR A C 1
ATOM 2148 O O . THR A 1 269 ? -14.417 3.927 7.875 1.00 95.06 269 THR A O 1
ATOM 2151 N N . GLU A 1 270 ? -13.360 5.218 6.378 1.00 95.44 270 GLU A N 1
ATOM 2152 C CA . GLU A 1 270 ? -14.267 4.921 5.257 1.00 95.44 270 GLU A CA 1
ATOM 2153 C C . GLU A 1 270 ? -14.348 3.425 4.883 1.00 95.44 270 GLU A C 1
ATOM 2155 O O . GLU A 1 270 ? -15.341 3.012 4.291 1.00 95.44 270 GLU A O 1
ATOM 2160 N N . VAL A 1 271 ? -13.310 2.609 5.127 1.00 94.50 271 VAL A N 1
ATOM 2161 C CA . VAL A 1 271 ? -13.388 1.150 4.876 1.00 94.50 271 VAL A CA 1
ATOM 2162 C C . VAL A 1 271 ? -13.899 0.372 6.090 1.00 94.50 271 VAL A C 1
ATOM 2164 O O . VAL A 1 271 ? -14.351 -0.766 5.941 1.00 94.50 271 VAL A O 1
ATOM 2167 N N . PHE A 1 272 ? -13.826 0.973 7.276 1.00 93.69 272 PHE A N 1
ATOM 2168 C CA . PHE A 1 272 ? -14.303 0.411 8.537 1.00 93.69 272 PHE A CA 1
ATOM 2169 C C . PHE A 1 272 ? -15.795 0.650 8.784 1.00 93.69 272 PHE A C 1
ATOM 2171 O O . PHE A 1 272 ? -16.389 -0.104 9.555 1.00 93.69 272 PHE A O 1
ATOM 2178 N N . GLU A 1 273 ? -16.400 1.645 8.142 1.00 87.19 273 GLU A N 1
ATOM 2179 C CA . GLU A 1 273 ? -17.858 1.826 8.016 1.00 87.19 273 GLU A CA 1
ATOM 2180 C C . GLU A 1 273 ? -18.457 0.780 7.070 1.00 87.19 273 GLU A C 1
ATOM 2182 O O . GLU A 1 273 ? -19.214 -0.108 7.531 1.00 87.19 273 GLU A O 1
#

Radius of gyration: 30.11 Å; chains: 1; bounding box: 43×86×72 Å

pLDDT: mean 72.05, std 23.19, range [31.72, 97.75]